Protein AF-A0A9C9N4F8-F1 (afdb_monomer_lite)

pLDDT: mean 84.57, std 15.17, range [40.72, 98.06]

Radius of gyration: 19.05 Å; chains: 1; bounding box: 44×44×54 Å

Structure (mmCIF, N/CA/C/O backbone):
data_AF-A0A9C9N4F8-F1
#
_entry.id   AF-A0A9C9N4F8-F1
#
loop_
_atom_site.group_PDB
_atom_site.id
_atom_site.type_symbol
_atom_site.label_atom_id
_atom_site.label_alt_id
_atom_site.label_comp_id
_atom_site.label_asym_id
_atom_site.label_entity_id
_atom_site.label_seq_id
_atom_site.pdbx_PDB_ins_code
_atom_site.Cartn_x
_atom_site.Cartn_y
_atom_site.Cartn_z
_atom_site.occupancy
_atom_site.B_iso_or_equiv
_atom_site.auth_seq_id
_atom_site.auth_comp_id
_atom_site.auth_asym_id
_atom_site.auth_atom_id
_atom_site.pdbx_PDB_model_num
ATOM 1 N N . MET A 1 1 ? 3.065 -25.611 -33.757 1.00 42.25 1 MET A N 1
ATOM 2 C CA . MET A 1 1 ? 3.129 -24.243 -33.201 1.00 42.25 1 MET A CA 1
ATOM 3 C C . MET A 1 1 ? 2.051 -24.105 -32.149 1.00 42.25 1 MET A C 1
ATOM 5 O O . MET A 1 1 ? 0.878 -24.186 -32.492 1.00 42.25 1 MET A O 1
ATOM 9 N N . THR A 1 2 ? 2.427 -23.953 -30.884 1.00 40.72 2 THR A N 1
ATOM 10 C CA . THR A 1 2 ? 1.461 -23.692 -29.812 1.00 40.72 2 THR A CA 1
ATOM 11 C C . THR A 1 2 ? 1.184 -22.194 -29.802 1.00 40.72 2 THR A C 1
ATOM 13 O O . THR A 1 2 ? 2.061 -21.404 -29.460 1.00 40.72 2 THR A O 1
ATOM 16 N N . VAL A 1 3 ? -0.002 -21.791 -30.257 1.00 48.94 3 VAL A N 1
ATOM 17 C CA . VAL A 1 3 ? -0.421 -20.385 -30.240 1.00 48.94 3 VAL A CA 1
ATOM 18 C C . VAL A 1 3 ? -0.733 -20.022 -28.797 1.00 48.94 3 VAL A C 1
ATOM 20 O O . VAL A 1 3 ? -1.633 -20.605 -28.195 1.00 48.94 3 VAL A O 1
ATOM 23 N N . TRP A 1 4 ? 0.035 -19.090 -28.235 1.00 48.34 4 TRP A N 1
ATOM 24 C CA . TRP A 1 4 ? -0.277 -18.540 -26.923 1.00 48.34 4 TRP A CA 1
ATOM 25 C C . TRP A 1 4 ? -1.593 -17.783 -27.012 1.00 48.34 4 TRP A C 1
ATOM 27 O O . TRP A 1 4 ? -1.785 -16.965 -27.917 1.00 48.34 4 TRP A O 1
ATOM 37 N N . SER A 1 5 ? -2.498 -18.047 -26.076 1.00 55.50 5 SER A N 1
ATOM 38 C CA . SER A 1 5 ? -3.718 -17.264 -25.989 1.00 55.50 5 SER A CA 1
ATOM 39 C C . SER A 1 5 ? -3.371 -15.815 -25.615 1.00 55.50 5 SER A C 1
ATOM 41 O O . SER A 1 5 ? -2.366 -15.560 -24.938 1.00 55.50 5 SER A O 1
ATOM 43 N N . PRO A 1 6 ? -4.203 -14.841 -26.016 1.00 51.28 6 PRO A N 1
ATOM 44 C CA . PRO A 1 6 ? -4.086 -13.466 -25.540 1.00 51.28 6 PRO A CA 1
ATOM 45 C C . PRO A 1 6 ? -3.948 -13.363 -24.010 1.00 51.28 6 PRO A C 1
ATOM 47 O O . PRO A 1 6 ? -3.177 -12.534 -23.529 1.00 51.28 6 PRO A O 1
ATOM 50 N N . ASP A 1 7 ? -4.592 -14.260 -23.256 1.00 44.78 7 ASP A N 1
ATOM 51 C CA . ASP A 1 7 ? -4.516 -14.318 -21.790 1.00 44.78 7 ASP A CA 1
ATOM 52 C C . ASP A 1 7 ? -3.142 -14.758 -21.278 1.00 44.78 7 ASP A C 1
ATOM 54 O O . ASP A 1 7 ? -2.662 -14.232 -20.279 1.00 44.78 7 ASP A O 1
ATOM 58 N N . GLN A 1 8 ? -2.465 -15.679 -21.968 1.00 48.25 8 GLN A N 1
ATOM 59 C CA . GLN A 1 8 ? -1.110 -16.107 -21.604 1.00 48.25 8 GLN A CA 1
ATOM 60 C C . GLN A 1 8 ? -0.086 -14.992 -21.852 1.00 48.25 8 GLN A C 1
ATOM 62 O O . GLN A 1 8 ? 0.824 -14.785 -21.051 1.00 48.25 8 GLN A O 1
ATOM 67 N N . ILE A 1 9 ? -0.265 -14.221 -22.927 1.00 51.56 9 ILE A N 1
ATOM 68 C CA . ILE A 1 9 ? 0.564 -13.045 -23.226 1.00 51.56 9 ILE A CA 1
ATOM 69 C C . ILE A 1 9 ? 0.287 -11.922 -22.219 1.00 51.56 9 ILE A C 1
ATOM 71 O O . ILE A 1 9 ? 1.221 -11.273 -21.746 1.00 51.56 9 ILE A O 1
ATOM 75 N N . ALA A 1 10 ? -0.979 -11.698 -21.861 1.00 48.44 10 ALA A N 1
ATOM 76 C CA . ALA A 1 10 ? -1.366 -10.730 -20.841 1.00 48.44 10 ALA A CA 1
ATOM 77 C C . ALA A 1 10 ? -0.844 -11.125 -19.451 1.00 48.44 10 ALA A C 1
ATOM 79 O O . ALA A 1 10 ? -0.296 -10.273 -18.760 1.00 48.44 10 ALA A O 1
ATOM 80 N N . ALA A 1 11 ? -0.922 -12.404 -19.075 1.00 49.19 11 ALA A N 1
ATOM 81 C CA . ALA A 1 11 ? -0.366 -12.932 -17.832 1.00 49.19 11 ALA A CA 1
ATOM 82 C C . ALA A 1 11 ? 1.163 -12.803 -17.782 1.00 49.19 11 ALA A C 1
ATOM 84 O O . ALA A 1 11 ? 1.705 -12.440 -16.746 1.00 49.19 11 ALA A O 1
ATOM 85 N N . PHE A 1 12 ? 1.864 -13.024 -18.898 1.00 56.50 12 PHE A N 1
ATOM 86 C CA . PHE A 1 12 ? 3.316 -12.838 -18.978 1.00 56.50 12 PHE A CA 1
ATOM 87 C C . PHE A 1 12 ? 3.729 -11.361 -18.889 1.00 56.50 12 PHE A C 1
ATOM 89 O O . PHE A 1 12 ? 4.664 -11.019 -18.168 1.00 56.50 12 PHE A O 1
ATOM 96 N N . ARG A 1 13 ? 2.993 -10.461 -19.556 1.00 52.53 13 ARG A N 1
ATOM 97 C CA . ARG A 1 13 ? 3.173 -9.005 -19.405 1.00 52.53 13 ARG A CA 1
ATOM 98 C C . ARG A 1 13 ? 2.897 -8.564 -17.975 1.00 52.53 13 ARG A C 1
ATOM 100 O O . ARG A 1 13 ? 3.705 -7.846 -17.407 1.00 52.53 13 ARG A O 1
ATOM 107 N N . TYR A 1 14 ? 1.817 -9.056 -17.380 1.00 52.09 14 TYR A N 1
ATOM 108 C CA . TYR A 1 14 ? 1.478 -8.817 -15.984 1.00 52.09 14 TYR A CA 1
ATOM 109 C C . TYR A 1 14 ? 2.512 -9.413 -15.021 1.00 52.09 14 TYR A C 1
ATOM 111 O O . TYR A 1 14 ? 2.739 -8.846 -13.971 1.00 52.09 14 TYR A O 1
ATOM 119 N N . TRP A 1 15 ? 3.182 -10.512 -15.361 1.00 54.50 15 TRP A N 1
ATOM 120 C CA . TRP A 1 15 ? 4.214 -11.127 -14.521 1.00 54.50 15 TRP A CA 1
ATOM 121 C C . TRP A 1 15 ? 5.550 -10.367 -14.561 1.00 54.50 15 TRP A C 1
ATOM 123 O O . TRP A 1 15 ? 6.198 -10.196 -13.534 1.00 54.50 15 TRP A O 1
ATOM 133 N N . ILE A 1 16 ? 5.939 -9.855 -15.730 1.00 53.00 16 ILE A N 1
ATOM 134 C CA . ILE A 1 16 ? 7.125 -8.998 -15.893 1.00 53.00 16 ILE A CA 1
ATOM 135 C C . ILE A 1 16 ? 6.893 -7.590 -15.334 1.00 53.00 16 ILE A C 1
ATOM 137 O O . ILE A 1 16 ? 7.785 -7.000 -14.730 1.00 53.00 16 ILE A O 1
ATOM 141 N N . GLN A 1 17 ? 5.704 -7.032 -15.564 1.00 49.28 17 GLN A N 1
ATOM 142 C CA . GLN A 1 17 ? 5.359 -5.655 -15.199 1.00 49.28 17 GLN A CA 1
ATOM 143 C C . GLN A 1 17 ? 4.687 -5.556 -13.825 1.00 49.28 17 GLN A C 1
ATOM 145 O O . GLN A 1 17 ? 4.579 -4.458 -13.286 1.00 49.28 17 GLN A O 1
ATOM 150 N N . GLY A 1 18 ? 4.218 -6.670 -13.267 1.00 55.25 18 GLY A N 1
ATOM 151 C CA . GLY A 1 18 ? 3.451 -6.734 -12.030 1.00 55.25 18 GLY A CA 1
ATOM 152 C C . GLY A 1 18 ? 4.206 -7.464 -10.927 1.00 55.25 18 GLY A C 1
ATOM 153 O O . GLY A 1 18 ? 4.330 -8.685 -10.910 1.00 55.25 18 GLY A O 1
ATOM 154 N N . TYR A 1 19 ? 4.595 -6.667 -9.945 1.00 62.34 19 TYR A N 1
ATOM 155 C CA . TYR A 1 19 ? 4.770 -7.022 -8.545 1.00 62.34 19 TYR A CA 1
ATOM 156 C C . TYR A 1 19 ? 6.102 -7.652 -8.105 1.00 62.34 19 TYR A C 1
ATOM 158 O O . TYR A 1 19 ? 7.034 -6.883 -7.853 1.00 62.34 19 TYR A O 1
ATOM 166 N N . PRO A 1 20 ? 6.299 -8.974 -8.000 1.00 61.38 20 PRO A N 1
ATOM 167 C CA . PRO A 1 20 ? 7.269 -9.480 -7.018 1.00 61.38 20 PRO A CA 1
ATOM 168 C C . PRO A 1 20 ? 8.738 -9.461 -7.420 1.00 61.38 20 PRO A C 1
ATOM 170 O O . PRO A 1 20 ? 9.619 -9.359 -6.562 1.00 61.38 20 PRO A O 1
ATOM 173 N N . ASN A 1 21 ? 9.005 -9.597 -8.717 1.00 67.94 21 ASN A N 1
ATOM 174 C CA . ASN A 1 21 ? 10.335 -9.982 -9.182 1.00 67.94 21 ASN A CA 1
ATOM 175 C C . ASN A 1 21 ? 11.102 -8.848 -9.853 1.00 67.94 21 ASN A C 1
ATOM 177 O O . ASN A 1 21 ? 12.318 -8.933 -9.907 1.00 67.94 21 ASN A O 1
ATOM 181 N N . PHE A 1 22 ? 10.425 -7.801 -10.338 1.00 76.56 22 PHE A N 1
ATOM 182 C CA . PHE A 1 22 ? 11.093 -6.714 -11.056 1.00 76.56 22 PHE A CA 1
ATOM 183 C C . PHE A 1 22 ? 11.299 -5.475 -10.183 1.00 76.56 22 PHE A C 1
ATOM 185 O O . PHE A 1 22 ? 12.427 -5.163 -9.809 1.00 76.56 22 PHE A O 1
ATOM 192 N N . TYR A 1 23 ? 10.229 -4.767 -9.810 1.00 79.62 23 TYR A N 1
ATOM 193 C CA . TYR A 1 23 ? 10.384 -3.541 -9.022 1.00 79.62 23 TYR A CA 1
ATOM 194 C C . TYR A 1 23 ? 10.381 -3.770 -7.519 1.00 79.62 23 TYR A C 1
ATOM 196 O O . TYR A 1 23 ? 10.967 -2.957 -6.822 1.00 79.62 23 TYR A O 1
ATOM 204 N N . GLU A 1 24 ? 9.784 -4.839 -6.987 1.00 85.62 24 GLU A N 1
ATOM 205 C CA . GLU A 1 24 ? 9.847 -5.115 -5.547 1.00 85.62 24 GLU A CA 1
ATOM 206 C C . GLU A 1 24 ? 11.299 -5.188 -5.024 1.00 85.62 24 GLU A C 1
ATOM 208 O O . GLU A 1 24 ? 11.578 -4.532 -4.021 1.00 85.62 24 GLU A O 1
ATOM 213 N N . PRO A 1 25 ? 12.262 -5.849 -5.707 1.00 88.50 25 PRO A N 1
ATOM 214 C CA . PRO A 1 25 ? 13.680 -5.775 -5.339 1.00 88.50 25 PRO A CA 1
ATOM 215 C C . PRO A 1 25 ? 14.272 -4.361 -5.408 1.00 88.50 25 PRO A C 1
ATOM 217 O O . PRO A 1 25 ? 15.128 -4.009 -4.599 1.00 88.50 25 PRO A O 1
ATOM 220 N N . ILE A 1 26 ? 13.825 -3.539 -6.363 1.00 89.25 26 ILE A N 1
ATOM 221 C CA . ILE A 1 26 ? 14.289 -2.153 -6.515 1.00 89.25 26 ILE A CA 1
ATOM 222 C C . ILE A 1 26 ? 13.732 -1.278 -5.383 1.00 89.25 26 ILE A C 1
ATOM 224 O O . ILE A 1 26 ? 14.468 -0.491 -4.795 1.00 89.25 26 ILE A O 1
ATOM 228 N N . VAL A 1 27 ? 12.453 -1.441 -5.039 1.00 91.38 27 VAL A N 1
ATOM 229 C CA . VAL A 1 27 ? 11.777 -0.735 -3.942 1.00 91.38 27 VAL A CA 1
ATOM 230 C C . VAL A 1 27 ? 12.333 -1.170 -2.586 1.00 91.38 27 VAL A C 1
ATOM 232 O O . VAL A 1 27 ? 12.531 -0.336 -1.706 1.00 91.38 27 VAL A O 1
ATOM 235 N N . GLU A 1 28 ? 12.634 -2.454 -2.408 1.00 92.94 28 GLU A N 1
ATOM 236 C CA . GLU A 1 28 ? 13.290 -2.951 -1.199 1.00 92.94 28 GLU A CA 1
ATOM 237 C C . GLU A 1 28 ? 14.679 -2.324 -1.015 1.00 92.94 28 GLU A C 1
ATOM 239 O O . GLU A 1 28 ? 15.008 -1.835 0.070 1.00 92.94 28 GLU A O 1
ATOM 244 N N . GLU A 1 29 ? 15.472 -2.254 -2.086 1.00 94.94 29 GLU A N 1
ATOM 245 C CA . GLU A 1 29 ? 16.768 -1.578 -2.052 1.00 94.94 29 GLU A CA 1
ATOM 246 C C . GLU A 1 29 ? 16.617 -0.062 -1.839 1.00 94.94 29 GLU A C 1
ATOM 248 O O . GLU A 1 29 ? 17.389 0.541 -1.089 1.00 94.94 29 GLU A O 1
ATOM 253 N N . TYR A 1 30 ? 15.584 0.560 -2.413 1.00 95.44 30 TYR A N 1
ATOM 254 C CA . TYR A 1 30 ? 15.242 1.954 -2.135 1.00 95.44 30 TYR A CA 1
ATOM 255 C C . TYR A 1 30 ? 14.959 2.187 -0.655 1.00 95.44 30 TYR A C 1
ATOM 257 O O . TYR A 1 30 ? 15.495 3.132 -0.082 1.00 95.44 30 TYR A O 1
ATOM 265 N N . PHE A 1 31 ? 14.173 1.322 -0.007 1.00 96.38 31 PHE A N 1
ATOM 266 C CA . PHE A 1 31 ? 13.925 1.423 1.429 1.00 96.38 31 PHE A CA 1
ATOM 267 C C . PHE A 1 31 ? 15.239 1.431 2.210 1.00 96.38 31 PHE A C 1
ATOM 269 O O . PHE A 1 31 ? 15.436 2.319 3.043 1.00 96.38 31 PHE A O 1
ATOM 276 N N . ARG A 1 32 ? 16.175 0.534 1.881 1.00 95.75 32 ARG A N 1
ATOM 277 C CA . ARG A 1 32 ? 17.510 0.509 2.492 1.00 95.75 32 ARG A CA 1
ATOM 278 C C . ARG A 1 32 ? 18.259 1.830 2.290 1.00 95.75 32 ARG A C 1
ATOM 280 O O . ARG A 1 32 ? 18.773 2.394 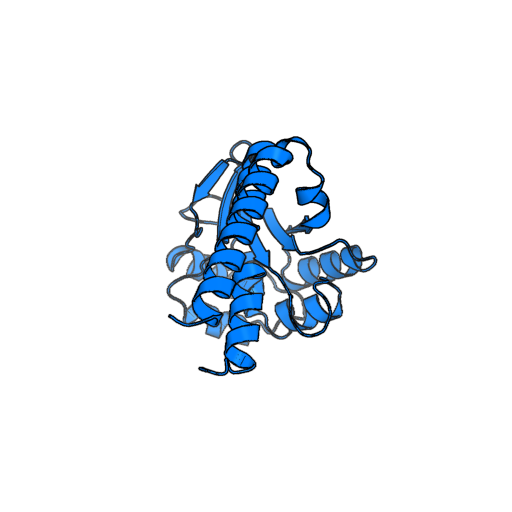3.256 1.00 95.75 32 ARG A O 1
ATOM 287 N N . VAL A 1 33 ? 18.304 2.342 1.058 1.00 96.19 33 VAL A N 1
ATOM 288 C CA . VAL A 1 33 ? 18.978 3.608 0.709 1.00 96.19 33 VAL A CA 1
ATOM 289 C C . VAL A 1 33 ? 18.334 4.811 1.408 1.00 96.19 33 VAL A C 1
ATOM 291 O O . VAL A 1 33 ? 19.039 5.697 1.886 1.00 96.19 33 VAL A O 1
ATOM 294 N N . ALA A 1 34 ? 17.008 4.825 1.541 1.00 95.81 34 ALA A N 1
ATOM 295 C CA . ALA A 1 34 ? 16.242 5.873 2.215 1.00 95.81 34 ALA A CA 1
ATOM 296 C C . ALA A 1 34 ? 16.290 5.780 3.759 1.00 95.81 34 ALA A C 1
ATOM 298 O O . ALA A 1 34 ? 15.680 6.598 4.460 1.00 95.81 34 ALA A O 1
ATOM 299 N N . GLY A 1 35 ? 17.031 4.810 4.308 1.00 96.75 35 GLY A N 1
ATOM 300 C CA . GLY A 1 35 ? 17.250 4.638 5.745 1.00 96.75 35 GLY A CA 1
ATOM 301 C C . GLY A 1 35 ? 16.166 3.834 6.464 1.00 96.75 35 GLY A C 1
ATOM 302 O O . GLY A 1 35 ? 16.092 3.881 7.694 1.00 96.75 35 GLY A O 1
ATOM 303 N N . TYR A 1 36 ? 15.321 3.115 5.727 1.00 97.62 36 TYR A N 1
ATOM 304 C CA . TYR A 1 36 ? 14.433 2.105 6.288 1.00 97.62 36 TYR A CA 1
ATOM 305 C C . TYR A 1 36 ? 15.167 0.768 6.418 1.00 97.62 36 TYR A C 1
ATOM 307 O O . TYR A 1 36 ? 15.966 0.368 5.574 1.00 97.62 36 TYR A O 1
ATOM 315 N N . ARG A 1 37 ? 14.827 0.028 7.466 1.00 97.19 37 ARG A N 1
ATOM 316 C CA . ARG A 1 37 ? 15.139 -1.385 7.637 1.00 97.19 37 ARG A CA 1
ATOM 317 C C . ARG A 1 37 ? 13.867 -2.189 7.412 1.00 97.19 37 ARG A C 1
ATOM 319 O O . ARG A 1 37 ? 12.852 -1.921 8.054 1.00 97.19 37 ARG A O 1
ATOM 326 N N . VAL A 1 38 ? 13.922 -3.197 6.547 1.00 96.19 38 VAL A N 1
ATOM 327 C CA . VAL A 1 38 ? 12.822 -4.155 6.395 1.00 96.19 38 VAL A CA 1
ATOM 328 C C . VAL A 1 38 ? 12.800 -5.066 7.618 1.00 96.19 38 VAL A C 1
ATOM 330 O O . VAL A 1 38 ? 13.754 -5.796 7.874 1.00 96.19 38 VAL A O 1
ATOM 333 N N . LEU A 1 39 ? 11.726 -5.000 8.402 1.00 95.94 39 LEU A N 1
ATOM 334 C CA . LEU A 1 39 ? 11.512 -5.896 9.539 1.00 95.94 39 LEU A CA 1
ATOM 335 C C . LEU A 1 39 ? 10.877 -7.211 9.092 1.00 95.94 39 LEU A C 1
ATOM 337 O O . LEU A 1 39 ? 11.208 -8.271 9.620 1.00 95.94 39 LEU A O 1
ATOM 341 N N . ARG A 1 40 ? 9.926 -7.135 8.153 1.00 95.31 40 ARG A N 1
ATOM 342 C CA . ARG A 1 40 ? 9.222 -8.305 7.625 1.00 95.31 40 ARG A CA 1
ATOM 343 C C . ARG A 1 40 ? 8.620 -8.031 6.248 1.00 95.31 40 ARG A C 1
ATOM 345 O O . ARG A 1 40 ? 8.102 -6.941 6.012 1.00 95.31 40 ARG A O 1
ATOM 352 N N . ARG A 1 41 ? 8.626 -9.055 5.393 1.00 91.88 41 ARG A N 1
ATOM 353 C CA . ARG A 1 41 ? 7.948 -9.116 4.091 1.00 91.88 41 ARG A CA 1
ATOM 354 C C . ARG A 1 41 ? 7.356 -10.529 3.912 1.00 91.88 41 ARG A C 1
ATOM 356 O O . ARG A 1 41 ? 8.131 -11.484 3.908 1.00 91.88 41 ARG A O 1
ATOM 363 N N . PRO A 1 42 ? 6.023 -10.704 3.818 1.00 91.50 42 PRO A N 1
ATOM 364 C CA . PRO A 1 42 ? 4.989 -9.692 4.052 1.00 91.50 42 PRO A CA 1
ATOM 365 C C . PRO A 1 42 ? 4.891 -9.281 5.533 1.00 91.50 42 PRO A C 1
ATOM 367 O O . PRO A 1 42 ? 5.249 -10.053 6.420 1.00 91.50 42 PRO A O 1
ATOM 370 N N . ALA A 1 43 ? 4.351 -8.094 5.826 1.00 91.56 43 ALA A N 1
ATOM 371 C CA . ALA A 1 43 ? 4.240 -7.535 7.183 1.00 91.56 43 ALA A CA 1
ATOM 372 C C . ALA A 1 43 ? 3.468 -8.422 8.183 1.00 91.56 43 ALA A C 1
ATOM 374 O O . ALA A 1 43 ? 3.798 -8.442 9.365 1.00 91.56 43 ALA A O 1
ATOM 375 N N . LEU A 1 44 ? 2.462 -9.162 7.697 1.00 94.31 44 LEU A N 1
ATOM 376 C CA . LEU A 1 44 ? 1.521 -9.992 8.468 1.00 94.31 44 LEU A CA 1
ATOM 377 C C . LEU A 1 44 ? 0.886 -9.266 9.671 1.00 94.31 44 LEU A C 1
ATOM 379 O O . LEU A 1 44 ? 1.419 -9.255 10.774 1.00 94.31 44 LEU A O 1
ATOM 383 N N . VAL A 1 45 ? -0.323 -8.742 9.481 1.00 96.25 45 VAL A N 1
ATOM 384 C CA . VAL A 1 45 ? -1.154 -8.184 10.558 1.00 96.25 45 VAL A CA 1
ATOM 385 C C . VAL A 1 45 ? -2.122 -9.264 11.026 1.00 96.25 45 VAL A C 1
ATOM 387 O O . VAL A 1 45 ? -3.011 -9.680 10.277 1.00 96.25 45 VAL A O 1
ATOM 390 N N . GLY A 1 46 ? -1.916 -9.755 12.247 1.00 96.06 46 GLY A N 1
ATOM 391 C CA . GLY A 1 46 ? -2.665 -10.880 12.803 1.00 96.06 46 GLY A CA 1
ATOM 392 C C . GLY A 1 46 ? -4.042 -10.505 13.351 1.00 96.06 46 GLY A C 1
ATOM 393 O O . GLY A 1 46 ? -4.412 -9.334 13.453 1.00 96.06 46 GLY A O 1
ATOM 394 N N . ARG A 1 47 ? -4.803 -11.525 13.767 1.00 95.88 47 ARG A N 1
ATOM 395 C CA . ARG A 1 47 ? -6.171 -11.362 14.284 1.00 95.88 47 ARG A CA 1
ATOM 396 C C . ARG A 1 47 ? -6.271 -10.395 15.466 1.00 95.88 47 ARG A C 1
ATOM 398 O O . ARG A 1 47 ? -7.228 -9.631 15.525 1.00 95.88 47 ARG A O 1
ATOM 405 N N . ALA A 1 48 ? -5.307 -10.415 16.385 1.00 95.25 48 ALA A N 1
ATOM 406 C CA . ALA A 1 48 ? -5.312 -9.531 17.551 1.00 95.25 48 ALA A CA 1
ATOM 407 C C . ALA A 1 48 ? -5.211 -8.047 17.153 1.00 95.25 48 ALA A C 1
ATOM 409 O O . ALA A 1 48 ? -5.957 -7.215 17.670 1.00 95.25 48 ALA A O 1
ATOM 410 N N . ASP A 1 49 ? -4.343 -7.724 16.192 1.00 96.25 49 ASP A N 1
ATOM 411 C CA . ASP A 1 49 ? -4.193 -6.363 15.673 1.00 96.25 49 ASP A CA 1
ATOM 412 C C . ASP A 1 49 ? -5.430 -5.938 14.863 1.00 96.25 49 ASP A C 1
ATOM 414 O O . ASP A 1 49 ? -5.912 -4.818 15.010 1.00 96.25 49 ASP A O 1
ATOM 418 N N . ILE A 1 50 ? -6.023 -6.850 14.082 1.00 96.19 50 ILE A N 1
ATOM 419 C CA . ILE A 1 50 ? -7.291 -6.596 13.374 1.00 96.19 50 ILE A CA 1
ATOM 420 C C . ILE A 1 50 ? -8.420 -6.288 14.358 1.00 96.19 50 ILE A C 1
ATOM 422 O O . ILE A 1 50 ? -9.149 -5.316 14.171 1.00 96.19 50 ILE A O 1
ATOM 426 N N . GLN A 1 51 ? -8.567 -7.089 15.415 1.00 94.94 51 GLN A N 1
ATOM 427 C CA . GLN A 1 51 ? -9.619 -6.872 16.405 1.00 94.94 51 GLN A CA 1
ATOM 428 C C . GLN A 1 51 ? -9.433 -5.535 17.127 1.00 94.94 51 GLN A C 1
ATOM 430 O O . GLN A 1 51 ? -10.412 -4.852 17.400 1.00 94.94 51 GLN A O 1
ATOM 435 N N . ARG A 1 52 ? -8.189 -5.108 17.373 1.00 93.75 52 ARG A N 1
ATOM 436 C CA . ARG A 1 52 ? -7.904 -3.768 17.902 1.00 93.75 52 ARG A CA 1
ATOM 437 C C . ARG A 1 52 ? -8.415 -2.672 16.969 1.00 93.75 52 ARG A C 1
ATOM 439 O O . ARG A 1 52 ? -9.039 -1.736 17.453 1.00 93.75 52 ARG A O 1
ATOM 446 N N . VAL A 1 53 ? -8.184 -2.794 15.660 1.00 93.88 53 VAL A N 1
ATOM 447 C CA . VAL A 1 53 ? -8.706 -1.840 14.665 1.00 93.88 53 VAL A CA 1
ATOM 448 C C . VAL A 1 53 ? -10.233 -1.802 14.696 1.00 93.88 53 VAL A C 1
ATOM 450 O O . VAL A 1 53 ? -10.806 -0.716 14.723 1.00 93.88 53 VAL A O 1
ATOM 453 N N . VAL A 1 54 ? -10.889 -2.967 14.734 1.00 94.06 54 VAL A N 1
ATOM 454 C CA . VAL A 1 54 ? -12.355 -3.069 14.841 1.00 94.06 54 VAL A CA 1
ATOM 455 C C . VAL A 1 54 ? -12.844 -2.367 16.109 1.00 94.06 54 VAL A C 1
ATOM 457 O O . VAL A 1 54 ? -13.648 -1.444 16.018 1.00 94.06 54 VAL A O 1
ATOM 460 N N . ASN A 1 55 ? -12.301 -2.719 17.273 1.00 92.94 55 ASN A N 1
ATOM 461 C CA . ASN A 1 55 ? -12.697 -2.108 18.542 1.00 92.94 55 ASN A CA 1
ATOM 462 C C . ASN A 1 55 ? -12.449 -0.590 18.535 1.00 92.94 55 ASN A C 1
ATOM 464 O O . ASN A 1 55 ? -13.270 0.172 19.026 1.00 92.94 55 ASN A O 1
ATOM 468 N N . ALA A 1 56 ? -11.339 -0.123 17.953 1.00 89.50 56 ALA A N 1
ATOM 469 C CA . ALA A 1 56 ? -11.032 1.303 17.876 1.00 89.50 56 ALA A CA 1
ATOM 470 C C . ALA A 1 56 ? -12.020 2.086 16.996 1.00 89.50 56 ALA A C 1
ATOM 472 O O . ALA A 1 56 ? -12.283 3.249 17.302 1.00 89.50 56 ALA A O 1
ATOM 473 N N . LEU A 1 57 ? -12.533 1.471 15.924 1.00 88.62 57 LEU A N 1
ATOM 474 C CA . LEU A 1 57 ? -13.490 2.075 14.992 1.00 88.62 57 LEU A CA 1
ATOM 475 C C . LEU A 1 57 ? -14.929 2.064 15.520 1.00 88.62 57 LEU A C 1
ATOM 477 O O . LEU A 1 57 ? -15.631 3.055 15.368 1.00 88.62 57 LEU A O 1
ATOM 481 N N . PHE A 1 58 ? -15.370 0.956 16.120 1.00 84.19 58 PHE A N 1
ATOM 482 C CA . PHE A 1 58 ? -16.789 0.757 16.455 1.00 84.19 58 PHE A CA 1
ATOM 483 C C . PHE A 1 58 ? -17.113 0.948 17.932 1.00 84.19 58 PHE A C 1
ATOM 485 O O . PHE A 1 58 ? -18.226 1.350 18.258 1.00 84.19 58 PHE A O 1
ATOM 492 N N . ASP A 1 59 ? -16.138 0.719 18.808 1.00 81.12 59 ASP A N 1
ATOM 493 C CA . ASP A 1 59 ? -16.299 0.824 20.262 1.00 81.12 59 ASP A CA 1
ATOM 494 C C . ASP A 1 59 ? -15.387 1.918 20.851 1.00 81.12 59 ASP A C 1
ATOM 496 O O . ASP A 1 59 ? -15.283 2.081 22.068 1.00 81.12 59 ASP A O 1
ATOM 500 N N . GLY A 1 60 ? -14.671 2.644 19.987 1.00 76.62 60 GLY A N 1
ATOM 501 C CA . GLY A 1 60 ? -13.532 3.471 20.356 1.00 76.62 60 GLY A CA 1
ATOM 502 C C . GLY A 1 60 ? -13.580 4.892 19.804 1.00 76.62 60 GLY A C 1
ATOM 503 O O . GLY A 1 60 ? -14.630 5.490 19.590 1.00 76.62 60 GLY A O 1
ATOM 504 N N . HIS A 1 61 ? -12.392 5.472 19.640 1.00 78.38 61 HIS A N 1
ATOM 505 C CA . HIS A 1 61 ? -12.194 6.888 19.322 1.00 78.38 61 HIS A CA 1
ATOM 506 C C . HIS A 1 61 ? -11.850 7.146 17.847 1.00 78.38 61 HIS A C 1
ATOM 508 O O . HIS A 1 61 ? -11.755 8.306 17.438 1.00 78.38 61 HIS A O 1
ATOM 514 N N . LYS A 1 62 ? -11.617 6.099 17.047 1.00 83.75 62 LYS A N 1
ATOM 515 C CA . LYS A 1 62 ? -11.273 6.234 15.630 1.00 83.75 62 LYS A CA 1
ATOM 516 C C . LYS A 1 62 ? -12.555 6.366 14.815 1.00 83.75 62 LYS A C 1
ATOM 518 O O . LYS A 1 62 ? -13.538 5.698 15.095 1.00 83.75 62 LYS A O 1
ATOM 523 N N . ARG A 1 63 ? -12.539 7.226 13.799 1.00 87.38 63 ARG A N 1
ATOM 524 C CA . ARG A 1 63 ? -13.668 7.436 12.882 1.00 87.38 63 ARG A CA 1
ATOM 525 C C . ARG A 1 63 ? -13.192 7.307 11.449 1.00 87.38 63 ARG A C 1
ATOM 527 O O . ARG A 1 63 ? -12.051 7.678 11.165 1.00 87.38 63 ARG A O 1
ATOM 534 N N . LEU A 1 64 ? -14.046 6.814 10.561 1.00 93.56 64 LEU A N 1
ATOM 535 C CA . LEU A 1 64 ? -13.789 6.880 9.128 1.00 93.56 64 LEU A CA 1
ATOM 536 C C . LEU A 1 64 ? -14.307 8.206 8.563 1.00 93.56 64 LEU A C 1
ATOM 538 O O . LEU A 1 64 ? -15.062 8.947 9.198 1.00 93.56 64 LEU A O 1
ATOM 542 N N . GLY A 1 65 ? -13.829 8.561 7.378 1.00 93.94 65 GLY A N 1
ATOM 543 C CA . GLY A 1 65 ? -14.430 9.619 6.583 1.00 93.94 65 GLY A CA 1
ATOM 544 C C . GLY A 1 65 ? -15.781 9.172 6.016 1.00 93.94 65 GLY A C 1
ATOM 545 O O . GLY A 1 65 ? -16.006 7.975 5.830 1.00 93.94 65 GLY A O 1
ATOM 546 N N . PRO A 1 66 ? -16.663 10.122 5.664 1.00 92.44 66 PRO A N 1
ATOM 547 C CA . PRO A 1 66 ? -18.024 9.828 5.199 1.00 92.44 66 PRO A CA 1
ATOM 548 C C . PRO A 1 66 ? -18.074 9.055 3.871 1.00 92.44 66 PRO A C 1
ATOM 550 O O . PRO A 1 66 ? -19.130 8.580 3.472 1.00 92.44 66 PRO A O 1
ATOM 553 N N . ALA A 1 67 ? -16.944 8.949 3.169 1.00 92.31 67 ALA A N 1
ATOM 554 C CA . ALA A 1 67 ? -16.831 8.215 1.917 1.00 92.31 67 ALA A CA 1
ATOM 555 C C . ALA A 1 67 ? -16.744 6.687 2.099 1.00 92.31 67 ALA A C 1
ATOM 557 O O . ALA A 1 67 ? -16.866 5.962 1.115 1.00 92.31 67 ALA A O 1
ATOM 558 N N . LEU A 1 68 ? -16.500 6.193 3.319 1.00 95.88 68 LEU A N 1
ATOM 559 C CA . LEU A 1 68 ? -16.363 4.765 3.598 1.00 95.88 68 LEU A CA 1
ATOM 560 C C . LEU A 1 68 ? -17.616 4.198 4.270 1.00 95.88 68 LEU A C 1
ATOM 562 O O . LEU A 1 68 ? -18.161 4.783 5.201 1.00 95.88 68 LEU A O 1
ATOM 566 N N . ASP A 1 69 ? -18.022 3.006 3.834 1.00 92.56 69 ASP A N 1
ATOM 567 C CA . ASP A 1 69 ? -19.065 2.227 4.498 1.00 92.56 69 ASP A CA 1
ATOM 568 C C . ASP A 1 69 ? -18.471 1.500 5.712 1.00 92.56 69 ASP A C 1
ATOM 570 O O . ASP A 1 69 ? -17.845 0.438 5.598 1.00 92.56 69 ASP A O 1
ATOM 574 N N . GLU A 1 70 ? -18.667 2.085 6.895 1.00 91.25 70 GLU A N 1
ATOM 575 C CA . GLU A 1 70 ? -18.161 1.522 8.145 1.00 91.25 70 GLU A CA 1
ATOM 576 C C . GLU A 1 70 ? -18.752 0.128 8.427 1.00 91.25 70 GLU A C 1
ATOM 578 O O . GLU A 1 70 ? -18.043 -0.758 8.905 1.00 91.25 70 GLU A O 1
ATOM 583 N N . THR A 1 71 ? -20.016 -0.123 8.070 1.00 90.88 71 THR A N 1
ATOM 584 C CA . THR A 1 71 ? -20.668 -1.422 8.310 1.00 90.88 71 THR A CA 1
ATOM 585 C C . THR A 1 71 ? -20.053 -2.514 7.436 1.00 90.88 71 THR A C 1
ATOM 587 O O . THR A 1 71 ? -19.781 -3.622 7.915 1.00 90.88 71 THR A O 1
ATOM 590 N N . ALA A 1 72 ? -19.790 -2.214 6.162 1.00 94.19 72 ALA A N 1
ATOM 591 C CA . ALA A 1 72 ? -19.116 -3.138 5.256 1.00 94.19 72 ALA A CA 1
ATOM 592 C C . ALA A 1 72 ? -17.677 -3.429 5.707 1.00 94.19 72 ALA A C 1
ATOM 594 O O . ALA A 1 72 ? -17.249 -4.590 5.699 1.00 94.19 72 ALA A O 1
ATOM 595 N N . ILE A 1 73 ? -16.949 -2.402 6.157 1.00 94.88 73 ILE A N 1
ATOM 596 C CA . ILE A 1 73 ? -15.589 -2.548 6.691 1.00 94.88 73 ILE A CA 1
ATOM 597 C C . ILE A 1 73 ? -15.588 -3.406 7.955 1.00 94.88 73 ILE A C 1
ATOM 599 O O . ILE A 1 73 ? -14.777 -4.332 8.042 1.00 94.88 73 ILE A O 1
ATOM 603 N N . ARG A 1 74 ? -16.513 -3.164 8.897 1.00 93.69 74 ARG A N 1
ATOM 604 C CA . ARG A 1 74 ? -16.666 -3.968 10.119 1.00 93.69 74 ARG A CA 1
ATOM 605 C C . ARG A 1 74 ? -16.797 -5.441 9.785 1.00 93.69 74 ARG A C 1
ATOM 607 O O . ARG A 1 74 ? -15.963 -6.248 10.188 1.00 93.69 74 ARG A O 1
ATOM 614 N N . ARG A 1 75 ? -17.818 -5.764 8.986 1.00 94.25 75 ARG A N 1
ATOM 615 C CA . ARG A 1 75 ? -18.143 -7.135 8.590 1.00 94.25 75 ARG A CA 1
ATOM 616 C C . ARG A 1 75 ? -16.955 -7.802 7.910 1.00 94.25 75 ARG A C 1
ATOM 618 O O . ARG A 1 75 ? -16.680 -8.974 8.154 1.00 94.25 75 ARG A O 1
ATOM 625 N N . HIS A 1 76 ? -16.245 -7.059 7.061 1.00 95.56 76 HIS A N 1
ATOM 626 C CA . HIS A 1 76 ? -15.065 -7.581 6.395 1.00 95.56 76 HIS A CA 1
ATOM 627 C C . HIS A 1 76 ? -13.940 -7.881 7.391 1.00 95.56 76 HIS A C 1
ATOM 629 O O . HIS A 1 76 ? -13.442 -9.001 7.400 1.00 95.56 76 HIS A O 1
ATOM 635 N N . LEU A 1 77 ? -13.550 -6.929 8.244 1.00 95.38 77 LEU A N 1
ATOM 636 C CA . LEU A 1 77 ? -12.458 -7.109 9.207 1.00 95.38 77 LEU A CA 1
ATOM 637 C C . LEU A 1 77 ? -12.767 -8.194 10.248 1.00 95.38 77 LEU A C 1
ATOM 639 O O . LEU A 1 77 ? -11.912 -9.037 10.526 1.00 95.38 77 LEU A O 1
ATOM 643 N N . GLU A 1 78 ? -13.993 -8.240 10.771 1.00 94.25 78 GLU A N 1
ATOM 644 C CA . GLU A 1 78 ? -14.426 -9.256 11.735 1.00 94.25 78 GLU A CA 1
ATOM 645 C C . GLU A 1 78 ? -14.362 -10.679 11.161 1.00 94.25 78 GLU A C 1
ATOM 647 O O . GLU A 1 78 ? -14.112 -11.615 11.919 1.00 94.25 78 GLU A O 1
ATOM 652 N N . GLY A 1 79 ? -14.472 -10.853 9.841 1.00 93.69 79 GLY A N 1
ATOM 653 C CA . GLY A 1 79 ? -14.313 -12.144 9.163 1.00 93.69 79 GLY A CA 1
ATOM 654 C C . GLY A 1 79 ? -12.868 -12.538 8.818 1.00 93.69 79 GLY A C 1
ATOM 655 O O . GLY A 1 79 ? -12.645 -13.616 8.270 1.00 93.69 79 GLY A O 1
ATOM 656 N N . ARG A 1 80 ? -11.865 -11.690 9.087 1.00 94.44 80 ARG A N 1
ATOM 657 C CA . ARG A 1 80 ? -10.476 -11.912 8.639 1.00 94.44 80 ARG A CA 1
ATOM 658 C C . ARG A 1 80 ? -9.581 -12.469 9.741 1.00 94.44 80 ARG A C 1
ATOM 660 O O . ARG A 1 80 ? -9.533 -11.949 10.852 1.00 94.44 80 ARG A O 1
ATOM 667 N N . SER A 1 81 ? -8.782 -13.478 9.398 1.00 94.12 81 SER A N 1
ATOM 668 C CA . SER A 1 81 ? -7.705 -13.983 10.262 1.00 94.12 81 SER A CA 1
ATOM 669 C C . SER A 1 81 ? -6.420 -13.157 10.156 1.00 94.12 81 SER A C 1
ATOM 671 O O . SER A 1 81 ? -5.658 -13.090 11.119 1.00 94.12 81 SER A O 1
ATOM 673 N N . ARG A 1 82 ? -6.180 -12.525 8.996 1.00 94.69 82 ARG A N 1
ATOM 674 C CA . ARG A 1 82 ? -5.005 -11.681 8.740 1.00 94.69 82 ARG A CA 1
ATOM 675 C C . ARG A 1 82 ? -5.222 -10.619 7.654 1.00 94.69 82 ARG A C 1
ATOM 677 O O . ARG A 1 82 ? -6.017 -10.813 6.724 1.00 94.69 82 ARG A O 1
ATOM 684 N N . LEU A 1 83 ? -4.440 -9.544 7.729 1.00 95.19 83 LEU A N 1
ATOM 685 C CA . LEU A 1 83 ? -4.102 -8.663 6.605 1.00 95.19 83 LEU A CA 1
ATOM 686 C C . LEU A 1 83 ? -2.621 -8.873 6.270 1.00 95.19 83 LEU A C 1
ATOM 688 O O . LEU A 1 83 ? -1.831 -9.232 7.143 1.00 95.19 83 LEU A O 1
ATOM 692 N N . GLN A 1 84 ? -2.236 -8.695 5.010 1.00 93.88 84 GLN A N 1
ATOM 693 C CA . GLN A 1 84 ? -0.860 -8.936 4.569 1.00 93.88 84 GLN A CA 1
ATOM 694 C C . GLN A 1 84 ? -0.348 -7.754 3.752 1.00 93.88 84 GLN A C 1
ATOM 696 O O . GLN A 1 84 ? -0.255 -7.890 2.538 1.00 93.88 84 GLN A O 1
ATOM 701 N N . PRO A 1 85 ? -0.044 -6.613 4.398 1.00 93.94 85 PRO A N 1
ATOM 702 C CA . PRO A 1 85 ? 0.674 -5.557 3.711 1.00 93.94 85 PRO A CA 1
ATOM 703 C C . PRO A 1 85 ? 2.036 -6.048 3.219 1.00 93.94 85 PRO A C 1
ATOM 705 O O . PRO A 1 85 ? 2.622 -6.941 3.850 1.00 93.94 85 PRO A O 1
ATOM 708 N N . ASP A 1 86 ? 2.549 -5.449 2.151 1.00 92.94 86 ASP A N 1
ATOM 709 C CA . ASP A 1 86 ? 3.780 -5.920 1.505 1.00 92.94 86 ASP A CA 1
ATOM 710 C C . ASP A 1 86 ? 4.997 -5.830 2.432 1.00 92.94 86 ASP A C 1
ATOM 712 O O . ASP A 1 86 ? 5.758 -6.790 2.549 1.00 92.94 86 ASP A O 1
ATOM 716 N N . PHE A 1 87 ? 5.160 -4.727 3.169 1.00 95.88 87 PHE A N 1
ATOM 717 C CA . PHE A 1 87 ? 6.315 -4.544 4.051 1.00 95.88 87 PHE A CA 1
ATOM 718 C C . PHE A 1 87 ? 5.945 -3.984 5.421 1.00 95.88 87 PHE A C 1
ATOM 720 O O . PHE A 1 87 ? 5.146 -3.053 5.563 1.00 95.88 87 PHE A O 1
ATOM 727 N N . LEU A 1 88 ? 6.610 -4.522 6.442 1.00 97.56 88 LEU A N 1
ATOM 728 C CA . LEU A 1 88 ? 6.780 -3.875 7.734 1.00 97.56 88 LEU A CA 1
ATOM 729 C C . LEU A 1 88 ? 8.195 -3.305 7.783 1.00 97.56 88 LEU A C 1
ATOM 731 O O . LEU A 1 88 ? 9.174 -4.047 7.685 1.00 97.56 88 LEU A O 1
ATOM 735 N N . LEU A 1 89 ? 8.293 -1.993 7.950 1.00 98.06 89 LEU A N 1
ATOM 736 C CA . LEU A 1 89 ? 9.550 -1.255 7.932 1.00 98.06 89 LEU A CA 1
ATOM 737 C C . LEU A 1 89 ? 9.814 -0.602 9.286 1.00 98.06 89 LEU A C 1
ATOM 739 O O . LEU A 1 89 ? 8.888 -0.311 10.042 1.00 98.06 89 LEU A O 1
ATOM 743 N N . ASP A 1 90 ? 11.080 -0.311 9.547 1.00 97.62 90 ASP A N 1
ATOM 744 C CA . ASP A 1 90 ? 11.557 0.492 10.667 1.00 97.62 90 ASP A CA 1
ATOM 745 C C . ASP A 1 90 ? 12.450 1.618 10.152 1.00 97.62 90 ASP A C 1
ATOM 747 O O . ASP A 1 90 ? 13.368 1.372 9.375 1.00 97.62 90 ASP A O 1
ATOM 751 N N . ARG A 1 91 ? 12.209 2.850 10.592 1.00 97.12 91 ARG A N 1
ATOM 752 C CA . ARG A 1 91 ? 13.094 3.988 10.325 1.00 97.12 91 ARG A CA 1
ATOM 753 C C . ARG A 1 91 ? 13.241 4.787 11.603 1.00 97.12 91 ARG A C 1
ATOM 755 O O . ARG A 1 91 ? 12.270 5.356 12.096 1.00 97.12 91 ARG A O 1
ATOM 762 N N . GLN A 1 92 ? 14.458 4.800 12.145 1.00 95.81 92 GLN A N 1
ATOM 763 C CA . GLN A 1 92 ? 14.789 5.498 13.394 1.00 95.81 92 GLN A CA 1
ATOM 764 C C . GLN A 1 92 ? 13.898 5.064 14.578 1.00 95.81 92 GLN A C 1
ATOM 766 O O . GLN A 1 92 ? 13.414 5.897 15.343 1.00 95.81 92 GLN A O 1
ATOM 771 N N . GLY A 1 93 ? 13.641 3.758 14.708 1.00 95.19 93 GLY A N 1
ATOM 772 C CA . GLY A 1 93 ? 12.836 3.187 15.793 1.00 95.19 93 GLY A CA 1
ATOM 773 C C . GLY A 1 93 ? 11.322 3.345 15.624 1.00 95.19 93 GLY A C 1
ATOM 774 O O . GLY A 1 93 ? 10.567 2.997 16.532 1.00 95.19 93 GLY A O 1
ATOM 775 N N . LYS A 1 94 ? 10.855 3.879 14.489 1.00 96.69 94 LYS A N 1
ATOM 776 C CA . LYS A 1 94 ? 9.432 4.031 14.166 1.00 96.69 94 LYS A CA 1
ATOM 777 C C . LYS A 1 94 ? 9.024 3.014 13.111 1.00 96.69 94 LYS A C 1
ATOM 779 O O . LYS A 1 94 ? 9.686 2.901 12.080 1.00 96.69 94 LYS A O 1
ATOM 784 N N . ARG A 1 95 ? 7.901 2.322 13.336 1.00 97.25 95 ARG A N 1
ATOM 785 C CA . ARG A 1 95 ? 7.375 1.340 12.379 1.00 97.25 95 ARG A CA 1
ATOM 786 C C . ARG A 1 95 ? 6.517 1.991 11.303 1.00 97.25 95 ARG A C 1
ATOM 788 O O . ARG A 1 95 ? 5.725 2.889 11.588 1.00 97.25 95 ARG A O 1
ATOM 795 N N . TYR A 1 96 ? 6.622 1.476 10.086 1.00 97.69 96 TYR A N 1
ATOM 796 C CA . TYR A 1 96 ? 5.808 1.874 8.941 1.00 97.69 96 TYR A CA 1
ATOM 797 C C . TYR A 1 96 ? 5.246 0.624 8.271 1.00 97.69 96 TYR A C 1
ATOM 799 O O . TYR A 1 96 ? 5.930 -0.394 8.182 1.00 97.69 96 TYR A O 1
ATOM 807 N N . LEU A 1 97 ? 4.005 0.705 7.797 1.00 97.69 97 LEU A N 1
ATOM 808 C CA . LEU A 1 97 ? 3.469 -0.282 6.863 1.00 97.69 97 LEU A CA 1
ATOM 809 C C . LEU A 1 97 ? 3.567 0.297 5.462 1.00 97.69 97 LEU A C 1
ATOM 811 O O . LEU A 1 97 ? 3.140 1.433 5.247 1.00 97.69 97 LEU A O 1
ATOM 815 N N . ALA A 1 98 ? 4.122 -0.478 4.543 1.00 96.00 98 ALA A N 1
ATOM 816 C CA . ALA A 1 98 ? 4.182 -0.123 3.141 1.00 96.00 98 ALA A CA 1
ATOM 817 C C . ALA A 1 98 ? 3.395 -1.132 2.312 1.00 96.00 98 ALA A C 1
ATOM 819 O O . ALA A 1 98 ? 3.488 -2.338 2.537 1.00 96.00 98 ALA A O 1
ATOM 820 N N . GLU A 1 99 ? 2.634 -0.596 1.370 1.00 93.19 99 GLU A N 1
ATOM 821 C CA . GLU A 1 99 ? 1.919 -1.338 0.347 1.00 93.19 99 GLU A CA 1
ATOM 822 C C . GLU A 1 99 ? 2.397 -0.823 -1.003 1.00 93.19 99 GLU A C 1
ATOM 824 O O . GLU A 1 99 ? 2.486 0.387 -1.222 1.00 93.19 99 GLU A O 1
ATOM 829 N N . LEU A 1 100 ? 2.716 -1.725 -1.908 1.00 88.25 100 LEU A N 1
ATOM 830 C CA . LEU A 1 100 ? 3.040 -1.413 -3.280 1.00 88.25 100 LEU A CA 1
ATOM 831 C C . LEU A 1 100 ? 1.750 -1.674 -4.074 1.00 88.25 100 LEU A C 1
ATOM 833 O O . LEU A 1 100 ? 1.124 -2.732 -3.964 1.00 88.25 100 LEU A O 1
ATOM 837 N N . LYS A 1 101 ? 1.300 -0.690 -4.863 1.00 78.88 101 LYS A N 1
ATOM 838 C CA . LYS A 1 101 ? 0.202 -0.881 -5.825 1.00 78.88 101 LYS A CA 1
ATOM 839 C C . LYS A 1 101 ? 0.583 -0.389 -7.227 1.00 78.88 101 LYS A C 1
ATOM 841 O O . LYS A 1 101 ? 1.128 0.689 -7.421 1.00 78.88 101 LYS A O 1
ATOM 846 N N . SER A 1 102 ? 0.354 -1.248 -8.221 1.00 65.62 102 SER A N 1
ATOM 847 C CA . SER A 1 102 ? 0.649 -1.018 -9.640 1.00 65.62 102 SER A CA 1
ATOM 848 C C . SER A 1 102 ? -0.648 -1.232 -10.383 1.00 65.62 102 SER A C 1
ATOM 850 O O . SER A 1 102 ? -1.216 -2.325 -10.348 1.00 65.62 102 SER A O 1
ATOM 852 N N . TRP A 1 103 ? -1.101 -0.196 -11.069 1.00 63.84 103 TRP A N 1
ATOM 853 C CA . TRP A 1 103 ? -2.353 -0.214 -11.815 1.00 63.84 103 TRP A CA 1
ATOM 854 C C . TRP A 1 103 ? -2.073 -0.328 -13.311 1.00 63.84 103 TRP A C 1
ATOM 856 O O . TRP A 1 103 ? -2.571 0.444 -14.121 1.00 63.84 103 TRP A O 1
ATOM 866 N N . GLY A 1 104 ? -1.258 -1.322 -13.684 1.00 46.97 104 GLY A N 1
ATOM 867 C CA . GLY A 1 104 ? -0.873 -1.634 -15.069 1.00 46.97 104 GLY A CA 1
ATOM 868 C C . GLY A 1 104 ? -2.002 -2.182 -15.959 1.00 46.97 104 GLY A C 1
ATOM 869 O O . GLY A 1 104 ? -1.727 -2.898 -16.916 1.00 46.97 104 GLY A O 1
ATOM 870 N N . GLY A 1 105 ? -3.267 -1.887 -15.641 1.00 49.44 105 GLY A N 1
ATOM 871 C CA . GLY A 1 105 ? -4.430 -2.182 -16.481 1.00 49.44 105 GLY A CA 1
ATOM 872 C C . GLY A 1 105 ? -4.680 -1.104 -17.542 1.00 49.44 105 GLY A C 1
ATOM 873 O O . GLY A 1 105 ? -3.927 -0.141 -17.642 1.00 49.44 105 GLY A O 1
ATOM 874 N N . SER A 1 106 ? -5.759 -1.262 -18.321 1.00 41.47 106 SER A N 1
ATOM 875 C CA . SER A 1 106 ? -6.162 -0.560 -19.566 1.00 41.47 106 SER A CA 1
ATOM 876 C C . SER A 1 106 ? -6.140 0.985 -19.604 1.00 41.47 106 SER A C 1
ATOM 878 O O . SER A 1 106 ? -6.523 1.569 -20.615 1.00 41.47 106 SER A O 1
ATOM 880 N N . ARG A 1 107 ? -5.685 1.662 -18.546 1.00 47.06 107 ARG A N 1
ATOM 881 C CA . ARG A 1 107 ? -5.390 3.100 -18.480 1.00 47.06 107 ARG A CA 1
ATOM 882 C C . ARG A 1 107 ? -4.023 3.309 -17.817 1.00 47.06 107 ARG A C 1
ATOM 884 O O . ARG A 1 107 ? -3.925 3.685 -16.660 1.00 47.06 107 ARG A O 1
ATOM 891 N N . SER A 1 108 ? -2.978 2.948 -18.562 1.00 49.12 108 SER A N 1
ATOM 892 C CA . SER A 1 108 ? -1.574 3.356 -18.403 1.00 49.12 108 SER A CA 1
ATOM 893 C C . SER A 1 108 ? -1.119 3.781 -16.999 1.00 49.12 108 SER A C 1
ATOM 895 O O . SER A 1 108 ? -0.786 4.943 -16.807 1.00 49.12 108 SER A O 1
ATOM 897 N N . GLY A 1 109 ? -1.061 2.850 -16.042 1.00 57.56 109 GLY A N 1
ATOM 898 C CA . GLY A 1 109 ? -0.153 2.915 -14.891 1.00 57.56 109 GLY A CA 1
ATOM 899 C C . GLY A 1 109 ? -0.038 4.265 -14.178 1.00 57.56 109 GLY A C 1
ATOM 900 O O . GLY A 1 109 ? 1.061 4.604 -13.764 1.00 57.56 109 GLY A O 1
ATOM 901 N N . GLN A 1 110 ? -1.109 5.043 -14.035 1.00 67.62 110 GLN A N 1
ATOM 902 C CA . GLN A 1 110 ? -1.123 6.289 -13.266 1.00 67.62 110 GLN A CA 1
ATOM 903 C C . GLN A 1 110 ? -2.014 6.104 -12.041 1.00 67.62 110 GLN A C 1
ATOM 905 O O . GLN A 1 110 ? -3.049 5.445 -12.115 1.00 67.62 110 GLN A O 1
ATOM 910 N N . PHE A 1 111 ? -1.606 6.676 -10.908 1.00 81.44 111 PHE A N 1
ATOM 911 C CA . PHE A 1 111 ? -2.439 6.729 -9.710 1.00 81.44 111 PHE A CA 1
ATOM 912 C C . PHE A 1 111 ? -3.118 8.090 -9.607 1.00 81.44 111 PHE A C 1
ATOM 914 O O . PHE A 1 111 ? -2.612 9.024 -8.986 1.00 81.44 111 PHE A O 1
ATOM 921 N N . ASP A 1 112 ? -4.247 8.213 -10.290 1.00 87.25 112 ASP A N 1
ATOM 922 C CA . ASP A 1 112 ? -5.062 9.422 -10.307 1.00 87.25 112 ASP A CA 1
ATOM 923 C C . ASP A 1 112 ? -6.221 9.357 -9.297 1.00 87.25 112 ASP A C 1
ATOM 925 O O . ASP A 1 112 ? -6.379 8.405 -8.521 1.00 87.25 112 ASP A O 1
ATOM 929 N N . LEU A 1 113 ? -7.033 10.417 -9.271 1.00 91.25 113 LEU A N 1
ATOM 930 C CA . LEU A 1 113 ? -8.149 10.526 -8.337 1.00 91.25 113 LEU A CA 1
ATOM 931 C C . LEU A 1 113 ? -9.228 9.470 -8.589 1.00 91.25 113 LEU A C 1
ATOM 933 O O . LEU A 1 113 ? -9.803 8.952 -7.628 1.00 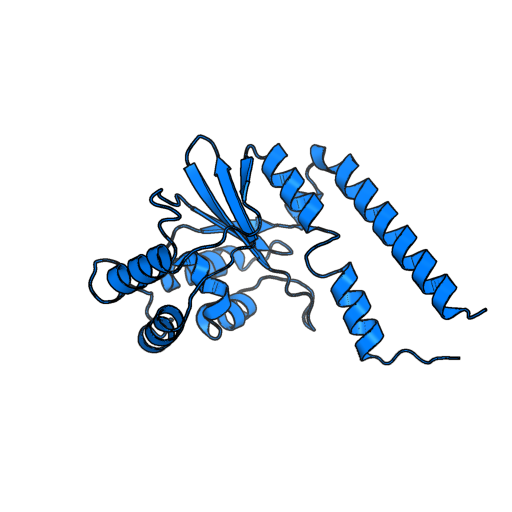91.25 113 LEU A O 1
ATOM 937 N N . ASP A 1 114 ? -9.498 9.147 -9.850 1.00 89.69 114 ASP A N 1
ATOM 938 C CA . ASP A 1 114 ? -10.489 8.140 -10.221 1.00 89.69 114 ASP A CA 1
ATOM 939 C C . ASP A 1 114 ? -10.041 6.748 -9.774 1.00 89.69 114 ASP A C 1
ATOM 941 O O . ASP A 1 114 ? -10.823 6.015 -9.166 1.00 89.69 114 ASP A O 1
ATOM 945 N N . THR A 1 115 ? -8.762 6.422 -9.964 1.00 87.94 115 THR A N 1
ATOM 946 C CA . THR A 1 115 ? -8.155 5.179 -9.480 1.00 87.94 115 THR A CA 1
ATOM 947 C C . THR A 1 115 ? -8.206 5.106 -7.959 1.00 87.94 115 THR A C 1
ATOM 949 O O . THR A 1 115 ? -8.622 4.090 -7.406 1.00 87.94 115 THR A O 1
ATOM 952 N N . ALA A 1 116 ? -7.863 6.186 -7.250 1.00 91.62 116 ALA A N 1
ATOM 953 C CA . ALA A 1 116 ? -7.953 6.221 -5.792 1.00 91.62 116 ALA A CA 1
ATOM 954 C C . ALA A 1 116 ? -9.397 6.017 -5.292 1.00 91.62 116 ALA A C 1
ATOM 956 O O . ALA A 1 116 ? -9.628 5.263 -4.343 1.00 91.62 116 ALA A O 1
ATOM 957 N N . ARG A 1 117 ? -10.391 6.634 -5.947 1.00 93.75 117 ARG A N 1
ATOM 958 C CA . ARG A 1 117 ? -11.815 6.430 -5.628 1.00 93.75 117 ARG A CA 1
ATOM 959 C C . ARG A 1 117 ? -12.245 4.991 -5.885 1.00 93.75 117 ARG A C 1
ATOM 961 O O . ARG A 1 117 ? -12.850 4.381 -5.005 1.00 93.75 117 ARG A O 1
ATOM 968 N N . ALA A 1 118 ? -11.930 4.449 -7.056 1.00 91.31 118 ALA A N 1
ATOM 969 C CA . ALA A 1 118 ? -12.318 3.099 -7.440 1.00 91.31 118 ALA A CA 1
ATOM 970 C C . ALA A 1 118 ? -11.666 2.049 -6.530 1.00 91.31 118 ALA A C 1
ATOM 972 O O . ALA A 1 118 ? -12.357 1.208 -5.958 1.00 91.31 118 ALA A O 1
ATOM 973 N N . GLU A 1 119 ? -10.353 2.144 -6.328 1.00 89.56 119 GLU A N 1
ATOM 974 C CA . GLU A 1 119 ? -9.573 1.080 -5.701 1.00 89.56 119 GLU A CA 1
ATOM 975 C C . GLU A 1 119 ? -9.440 1.194 -4.188 1.00 89.56 119 GLU A C 1
ATOM 977 O O . GLU A 1 119 ? -9.138 0.186 -3.565 1.00 89.56 119 GLU A O 1
ATOM 982 N N . PHE A 1 120 ? -9.658 2.361 -3.574 1.00 93.31 120 PHE A N 1
ATOM 983 C CA . PHE A 1 120 ? -9.512 2.522 -2.119 1.00 93.31 120 PHE A CA 1
ATOM 984 C C . PHE A 1 120 ? -10.766 3.016 -1.420 1.00 93.31 120 PHE A C 1
ATOM 986 O O . PHE A 1 120 ? -10.839 2.899 -0.202 1.00 93.31 120 PHE A O 1
ATOM 993 N N . VAL A 1 121 ? -11.743 3.570 -2.130 1.00 94.88 121 VAL A N 1
ATOM 994 C CA . VAL A 1 121 ? -12.994 4.018 -1.506 1.00 94.88 121 VAL A CA 1
ATOM 995 C C . VAL A 1 121 ? -14.110 3.043 -1.852 1.00 94.88 121 VAL A C 1
ATOM 997 O O . VAL A 1 121 ? -14.631 2.376 -0.961 1.00 94.88 121 VAL A O 1
ATOM 1000 N N . ALA A 1 122 ? -14.411 2.877 -3.142 1.00 93.56 122 ALA A N 1
ATOM 1001 C CA . ALA A 1 122 ? -15.415 1.920 -3.599 1.00 93.56 122 ALA A CA 1
ATOM 1002 C C . ALA A 1 122 ? -14.973 0.471 -3.323 1.00 93.56 122 ALA A C 1
ATOM 1004 O O . ALA A 1 122 ? -15.729 -0.315 -2.754 1.00 93.56 122 ALA A O 1
ATOM 1005 N N . ASN A 1 123 ? -13.720 0.131 -3.641 1.00 92.94 123 ASN A N 1
ATOM 1006 C CA . ASN A 1 123 ? -13.092 -1.139 -3.282 1.00 92.94 123 ASN A CA 1
ATOM 1007 C C . ASN A 1 123 ? -12.191 -0.998 -2.041 1.00 92.94 123 ASN A C 1
ATOM 1009 O O . ASN A 1 123 ? -10.993 -1.258 -2.088 1.00 92.94 123 ASN A O 1
ATOM 1013 N N . PHE A 1 124 ? -12.763 -0.612 -0.897 1.00 93.25 124 PHE A N 1
ATOM 1014 C CA . PHE A 1 124 ? -12.024 -0.316 0.347 1.00 93.25 124 PHE A CA 1
ATOM 1015 C C . PHE A 1 124 ? -10.988 -1.369 0.795 1.00 93.25 124 PHE A C 1
ATOM 1017 O O . PHE A 1 124 ? -10.101 -1.075 1.597 1.00 93.25 124 PHE A O 1
ATOM 1024 N N . LYS A 1 125 ? -11.082 -2.613 0.310 1.00 93.25 125 LYS A N 1
ATOM 1025 C CA . LYS A 1 125 ? -10.207 -3.730 0.689 1.00 93.25 125 LYS A CA 1
ATOM 1026 C C . LYS A 1 125 ? -8.725 -3.418 0.473 1.00 93.25 125 LYS A C 1
ATOM 1028 O O . LYS A 1 125 ? -7.915 -3.801 1.315 1.00 93.25 125 LYS A O 1
ATOM 1033 N N . ASN A 1 126 ? -8.373 -2.685 -0.586 1.00 89.88 126 ASN A N 1
ATOM 1034 C CA . ASN A 1 126 ? -6.978 -2.308 -0.843 1.00 89.88 126 ASN A CA 1
ATOM 1035 C C . ASN A 1 126 ? -6.448 -1.256 0.145 1.00 89.88 126 ASN A C 1
ATOM 1037 O O . ASN A 1 126 ? -5.239 -1.116 0.296 1.00 89.88 126 ASN A O 1
ATOM 1041 N N . GLY A 1 127 ? -7.330 -0.525 0.832 1.00 93.12 127 GLY A N 1
ATOM 1042 C CA . GLY A 1 127 ? -6.962 0.492 1.815 1.00 93.12 127 GLY A CA 1
ATOM 1043 C C . GLY A 1 127 ? -7.002 0.022 3.265 1.00 93.12 127 GLY A C 1
ATOM 1044 O O . GLY A 1 127 ? -6.672 0.796 4.156 1.00 93.12 127 GLY A O 1
ATOM 1045 N N . LEU A 1 128 ? -7.352 -1.236 3.556 1.00 94.56 128 LEU A N 1
ATOM 1046 C CA . LEU A 1 128 ? -7.487 -1.707 4.944 1.00 94.56 128 LEU A CA 1
ATOM 1047 C C . LEU A 1 128 ? -6.197 -1.574 5.764 1.00 94.56 128 LEU A C 1
ATOM 1049 O O . LEU A 1 128 ? -6.262 -1.353 6.973 1.00 94.56 128 LEU A O 1
ATOM 1053 N N . PHE A 1 129 ? -5.023 -1.650 5.132 1.00 94.81 129 PHE A N 1
ATOM 1054 C CA . PHE A 1 129 ? -3.751 -1.452 5.830 1.00 94.81 129 PHE A CA 1
ATOM 1055 C C . PHE A 1 129 ? -3.594 -0.028 6.396 1.00 94.81 129 PHE A C 1
ATOM 1057 O O . PHE A 1 129 ? -2.915 0.156 7.407 1.00 94.81 129 PHE A O 1
ATOM 1064 N N . PHE A 1 130 ? -4.274 0.975 5.822 1.00 96.31 130 PHE A N 1
ATOM 1065 C CA . PHE A 1 130 ? -4.308 2.340 6.354 1.00 96.31 130 PHE A CA 1
ATOM 1066 C C . PHE A 1 130 ? -4.944 2.420 7.743 1.00 96.31 130 PHE A C 1
ATOM 1068 O O . PHE A 1 130 ? -4.620 3.320 8.527 1.00 96.31 130 PHE A O 1
ATOM 1075 N N . LEU A 1 131 ? -5.809 1.458 8.073 1.00 95.50 131 LEU A N 1
ATOM 1076 C CA . LEU A 1 131 ? -6.498 1.391 9.355 1.00 95.50 131 LEU A CA 1
ATOM 1077 C C . LEU A 1 131 ? -5.631 0.810 10.476 1.00 95.50 131 LEU A C 1
ATOM 1079 O O . LEU A 1 131 ? -5.948 1.045 11.639 1.00 95.50 131 LEU A O 1
ATOM 1083 N N . VAL A 1 132 ? -4.547 0.107 10.148 1.00 95.44 132 VAL A N 1
ATOM 1084 C CA . VAL A 1 132 ? -3.691 -0.581 11.122 1.00 95.44 132 VAL A CA 1
ATOM 1085 C C . VAL A 1 132 ? -2.791 0.424 11.835 1.00 95.44 132 VAL A C 1
ATOM 1087 O O . VAL A 1 132 ? -1.901 1.015 11.230 1.00 95.44 132 VAL A O 1
ATOM 1090 N N . ASP A 1 133 ? -3.005 0.641 13.124 1.00 93.88 133 ASP A N 1
ATOM 1091 C CA . ASP A 1 133 ? -2.244 1.585 13.949 1.00 93.88 133 ASP A CA 1
ATOM 1092 C C . ASP A 1 133 ? -1.174 0.909 14.813 1.00 93.88 133 ASP A C 1
ATOM 1094 O O . ASP A 1 133 ? -0.237 1.575 15.246 1.00 93.88 133 ASP A O 1
ATOM 1098 N N . ARG A 1 134 ? -1.272 -0.406 15.024 1.00 94.88 134 ARG A N 1
ATOM 1099 C CA . ARG A 1 134 ? -0.293 -1.223 15.746 1.00 94.88 134 ARG A CA 1
ATOM 1100 C C . ARG A 1 134 ? -0.100 -2.568 15.062 1.00 94.88 134 ARG A C 1
ATOM 1102 O O . ARG A 1 134 ? -1.024 -3.101 14.453 1.00 94.88 134 ARG A O 1
ATOM 1109 N N . VAL A 1 135 ? 1.102 -3.114 15.192 1.00 95.69 135 VAL A N 1
ATOM 1110 C CA . VAL A 1 135 ? 1.436 -4.485 14.788 1.00 95.69 135 VAL A CA 1
ATOM 1111 C C . VAL A 1 135 ? 2.265 -5.100 15.899 1.00 95.69 135 VAL A C 1
ATOM 1113 O O . VAL A 1 135 ? 3.257 -4.496 16.315 1.00 95.69 135 VAL A O 1
ATOM 1116 N N . GLU A 1 136 ? 1.863 -6.274 16.389 1.00 92.19 136 GLU A N 1
ATOM 1117 C CA . GLU A 1 136 ? 2.581 -7.004 17.448 1.00 92.19 136 GLU A CA 1
ATOM 1118 C C . GLU A 1 136 ? 2.871 -6.125 18.678 1.00 92.19 136 GLU A C 1
ATOM 1120 O O . GLU A 1 136 ? 3.964 -6.125 19.242 1.00 92.19 136 GLU A O 1
ATOM 1125 N N . GLY A 1 137 ? 1.892 -5.303 19.064 1.00 91.00 137 GLY A N 1
ATOM 1126 C CA . GLY A 1 137 ? 1.992 -4.441 20.240 1.00 91.00 137 GLY A CA 1
ATOM 1127 C C . GLY A 1 137 ? 2.886 -3.206 20.091 1.00 91.00 137 GLY A C 1
ATOM 1128 O O . GLY A 1 137 ? 3.021 -2.473 21.066 1.00 91.00 137 GLY A O 1
ATOM 1129 N N . ALA A 1 138 ? 3.440 -2.901 18.916 1.00 94.81 138 ALA A N 1
ATOM 1130 C CA . ALA A 1 138 ? 4.131 -1.629 18.688 1.00 94.81 138 ALA A CA 1
ATOM 1131 C C . ALA A 1 138 ? 3.387 -0.748 17.685 1.00 94.81 138 ALA A C 1
ATOM 1133 O O . ALA A 1 138 ? 2.740 -1.245 16.761 1.00 94.81 138 ALA A O 1
ATOM 1134 N N . ASP A 1 139 ? 3.511 0.561 17.869 1.00 95.81 139 ASP A N 1
ATOM 1135 C CA . ASP A 1 139 ? 2.786 1.554 17.085 1.00 95.81 139 ASP A CA 1
ATOM 1136 C C . ASP A 1 139 ? 3.357 1.695 15.673 1.00 95.81 139 ASP A C 1
ATOM 1138 O O . ASP A 1 139 ? 4.571 1.673 15.456 1.00 95.81 139 ASP A O 1
ATOM 1142 N N . VAL A 1 140 ? 2.461 1.869 14.704 1.00 96.31 140 VAL A N 1
ATOM 1143 C CA . VAL A 1 140 ? 2.778 2.156 13.308 1.00 96.31 140 VAL A CA 1
ATOM 1144 C C . VAL A 1 140 ? 2.662 3.661 13.088 1.00 96.31 140 VAL A C 1
ATOM 1146 O O . VAL A 1 140 ? 1.567 4.210 12.973 1.00 96.31 140 VAL A O 1
ATOM 1149 N N . ALA A 1 141 ? 3.808 4.326 12.981 1.00 95.12 141 ALA A N 1
ATOM 1150 C CA . ALA A 1 141 ? 3.924 5.775 12.871 1.00 95.12 141 ALA A CA 1
ATOM 1151 C C . ALA A 1 141 ? 3.445 6.340 11.523 1.00 95.12 141 ALA A C 1
ATOM 1153 O O . ALA A 1 141 ? 3.075 7.513 11.449 1.00 95.12 141 ALA A O 1
ATOM 1154 N N . GLY A 1 142 ? 3.460 5.533 10.457 1.00 94.56 142 GLY A N 1
ATOM 1155 C CA . GLY A 1 142 ? 3.073 5.984 9.123 1.00 94.56 142 GLY A CA 1
ATOM 1156 C C . GLY A 1 142 ? 2.694 4.860 8.166 1.00 94.56 142 GLY A C 1
ATOM 1157 O O . GLY A 1 142 ? 2.881 3.673 8.449 1.00 94.56 142 GLY A O 1
ATOM 1158 N N . LYS A 1 143 ? 2.121 5.265 7.034 1.00 96.81 143 LYS A N 1
ATOM 1159 C CA . LYS A 1 143 ? 1.717 4.394 5.931 1.00 96.81 143 LYS A CA 1
ATOM 1160 C C . LYS A 1 143 ? 2.378 4.885 4.657 1.00 96.81 143 LYS A C 1
ATOM 1162 O O . LYS A 1 143 ? 2.276 6.071 4.355 1.00 96.81 143 LYS A O 1
ATOM 1167 N N . LEU A 1 144 ? 3.036 3.987 3.942 1.00 96.06 144 LEU A N 1
ATOM 1168 C CA . LEU A 1 144 ? 3.619 4.274 2.640 1.00 96.06 144 LEU A CA 1
ATOM 1169 C C . LEU A 1 144 ? 2.789 3.533 1.596 1.00 96.06 144 LEU A C 1
ATOM 1171 O O . LEU A 1 144 ? 2.531 2.340 1.744 1.00 96.06 144 LEU A O 1
ATOM 1175 N N . LEU A 1 145 ? 2.349 4.237 0.566 1.00 93.31 145 LEU A N 1
ATOM 1176 C CA . LEU A 1 145 ? 1.766 3.621 -0.615 1.00 93.31 145 LEU A CA 1
ATOM 1177 C C . LEU A 1 145 ? 2.707 3.906 -1.783 1.00 93.31 145 LEU A C 1
ATOM 1179 O O . LEU A 1 145 ? 2.881 5.059 -2.173 1.00 93.31 145 LEU A O 1
ATOM 1183 N N . VAL A 1 146 ? 3.348 2.865 -2.303 1.00 90.12 146 VAL A N 1
ATOM 1184 C CA . VAL A 1 146 ? 4.219 2.977 -3.473 1.00 90.12 146 VAL A CA 1
ATOM 1185 C C . VAL A 1 146 ? 3.352 2.870 -4.717 1.00 90.12 146 VAL A C 1
ATOM 1187 O O . VAL A 1 146 ? 2.613 1.899 -4.883 1.00 90.12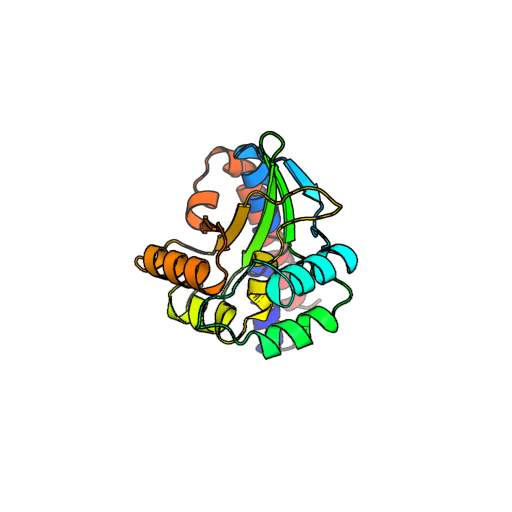 146 VAL A O 1
ATOM 1190 N N . VAL A 1 147 ? 3.432 3.887 -5.563 1.00 85.31 147 VAL A N 1
ATOM 1191 C CA . VAL A 1 147 ? 2.607 4.085 -6.750 1.00 85.31 147 VAL A CA 1
ATOM 1192 C C . VAL A 1 147 ? 3.495 4.269 -7.968 1.00 85.31 147 VAL A C 1
ATOM 1194 O O . VAL A 1 147 ? 4.674 4.588 -7.861 1.00 85.31 147 VAL A O 1
ATOM 1197 N N . SER A 1 148 ? 2.937 4.062 -9.147 1.00 75.88 148 SER A N 1
ATOM 1198 C CA . SER A 1 148 ? 3.688 4.010 -10.399 1.00 75.88 148 SER A CA 1
ATOM 1199 C C . SER A 1 148 ? 4.354 5.326 -10.811 1.00 75.88 148 SER A C 1
ATOM 1201 O O . SER A 1 148 ? 5.541 5.326 -11.118 1.00 75.88 148 SER A O 1
ATOM 1203 N N . SER A 1 149 ? 3.633 6.444 -10.830 1.00 72.06 149 SER A N 1
ATOM 1204 C CA . SER A 1 149 ? 4.208 7.726 -11.252 1.00 72.06 149 SER A CA 1
ATOM 1205 C C . SER A 1 1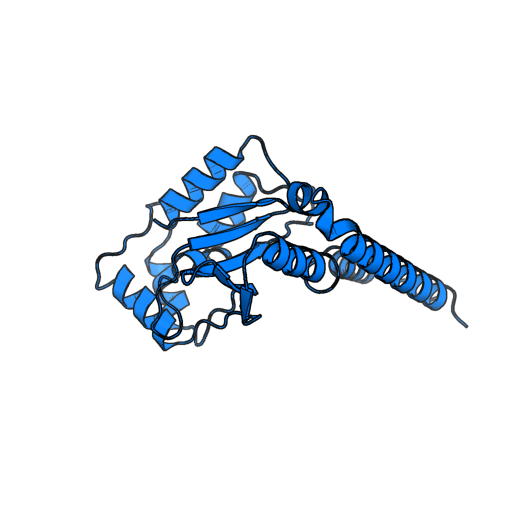49 ? 3.487 8.908 -10.632 1.00 72.06 149 SER A C 1
ATOM 1207 O O . SER A 1 149 ? 2.331 8.801 -10.206 1.00 72.06 149 SER A O 1
ATOM 1209 N N . ARG A 1 150 ? 4.150 10.064 -10.617 1.00 75.94 150 ARG A N 1
ATOM 1210 C CA . ARG A 1 150 ? 3.542 11.302 -10.124 1.00 75.94 150 ARG A CA 1
ATOM 1211 C C . ARG A 1 150 ? 2.409 11.773 -11.049 1.00 75.94 150 ARG A C 1
ATOM 1213 O O . ARG A 1 150 ? 2.568 11.814 -12.265 1.00 75.94 150 ARG A O 1
ATOM 1220 N N . SER A 1 151 ? 1.271 12.163 -10.470 1.00 77.75 151 SER A N 1
ATOM 1221 C CA . SER A 1 151 ? 0.145 12.804 -11.165 1.00 77.75 151 SER A CA 1
ATOM 1222 C C . SER A 1 151 ? -0.068 14.235 -10.643 1.00 77.75 151 SER A C 1
ATOM 1224 O O . SER A 1 151 ? 0.117 14.464 -9.441 1.00 77.75 151 SER A O 1
ATOM 1226 N N . PRO A 1 152 ? -0.514 15.197 -11.481 1.00 84.69 152 PRO A N 1
ATOM 1227 C CA . PRO A 1 152 ? -0.967 16.515 -11.020 1.00 84.69 152 PRO A CA 1
ATOM 1228 C C . PRO A 1 152 ? -2.102 16.446 -9.987 1.00 84.69 152 PRO A C 1
ATOM 1230 O O . PRO A 1 152 ? -2.321 17.390 -9.232 1.00 84.69 152 PRO A O 1
ATOM 1233 N N . GLU A 1 153 ? -2.826 15.326 -9.925 1.00 89.88 153 GLU A N 1
ATOM 1234 C CA . GLU A 1 153 ? -3.933 15.121 -8.991 1.00 89.88 153 GLU A CA 1
ATOM 1235 C C . GLU A 1 153 ? -3.497 14.574 -7.625 1.00 89.88 153 GLU A C 1
ATOM 1237 O O . GLU A 1 153 ? -4.348 14.373 -6.757 1.00 89.88 153 GLU A O 1
ATOM 1242 N N . HIS A 1 154 ? -2.199 14.354 -7.381 1.00 88.69 154 HIS A N 1
ATOM 1243 C CA . HIS A 1 154 ? -1.758 13.645 -6.177 1.00 88.69 154 HIS A CA 1
ATOM 1244 C C . HIS A 1 154 ? -2.112 14.326 -4.859 1.00 88.69 154 HIS A C 1
ATOM 1246 O O . HIS A 1 154 ? -2.443 13.636 -3.899 1.00 88.69 154 HIS A O 1
ATOM 1252 N N . GLU A 1 155 ? -2.118 15.656 -4.801 1.00 92.38 155 GLU A N 1
ATOM 1253 C CA . GLU A 1 155 ? -2.572 16.355 -3.594 1.00 92.38 155 GLU A CA 1
ATOM 1254 C C . GLU A 1 155 ? -4.052 16.065 -3.303 1.00 92.38 155 GLU A C 1
ATOM 1256 O O . GLU A 1 155 ? -4.446 15.872 -2.152 1.00 92.38 155 GLU A O 1
ATOM 1261 N N . ARG A 1 156 ? -4.879 15.935 -4.351 1.00 94.94 156 ARG A N 1
ATOM 1262 C CA . ARG A 1 156 ? -6.299 15.567 -4.225 1.00 94.94 156 ARG A CA 1
ATOM 1263 C C . ARG A 1 156 ? -6.459 14.099 -3.834 1.00 94.94 156 ARG A C 1
ATOM 1265 O O . ARG A 1 156 ? -7.328 13.789 -3.024 1.00 94.94 156 ARG A O 1
ATOM 1272 N N . VAL A 1 157 ? -5.612 13.213 -4.358 1.00 93.75 157 VAL A N 1
ATOM 1273 C CA . VAL A 1 157 ? -5.550 11.797 -3.958 1.00 93.75 157 VAL A CA 1
ATOM 1274 C C . VAL A 1 157 ? -5.173 11.666 -2.480 1.00 93.75 157 VAL A C 1
ATOM 1276 O O . VAL A 1 157 ? -5.877 11.004 -1.720 1.00 93.75 157 VAL A O 1
ATOM 1279 N N . LEU A 1 158 ? -4.103 12.335 -2.043 1.00 94.56 158 LEU A N 1
ATOM 1280 C CA . LEU A 1 158 ? -3.675 12.364 -0.645 1.00 94.56 158 LEU A CA 1
ATOM 1281 C C . LEU A 1 158 ? -4.780 12.903 0.260 1.00 94.56 158 LEU A C 1
ATOM 1283 O O . LEU A 1 158 ? -5.061 12.299 1.294 1.00 94.56 158 LEU A O 1
ATOM 1287 N N . ALA A 1 159 ? -5.420 14.010 -0.124 1.00 95.38 159 ALA A N 1
ATOM 1288 C CA . ALA A 1 159 ? -6.530 14.582 0.628 1.00 95.38 159 ALA A CA 1
ATOM 1289 C C . ALA A 1 159 ? -7.702 13.596 0.748 1.00 95.38 159 ALA A C 1
ATOM 1291 O O . ALA A 1 159 ? -8.190 13.378 1.856 1.00 95.38 159 ALA A O 1
ATOM 1292 N N . LEU A 1 160 ? -8.097 12.946 -0.355 1.00 96.31 160 LEU A N 1
ATOM 1293 C CA . LEU A 1 160 ? -9.150 11.928 -0.366 1.00 96.31 160 LEU A CA 1
ATOM 1294 C C . LEU A 1 160 ? -8.830 10.780 0.597 1.00 96.31 160 LEU A C 1
ATOM 1296 O O . LEU A 1 160 ? -9.650 10.446 1.447 1.00 96.31 160 LEU A O 1
ATOM 1300 N N . LEU A 1 161 ? -7.648 10.173 0.475 1.00 95.69 161 LEU A N 1
ATOM 1301 C CA . LEU A 1 161 ? -7.284 9.003 1.275 1.00 95.69 161 LEU A CA 1
ATOM 1302 C C . LEU A 1 161 ? -7.102 9.361 2.757 1.00 95.69 161 LEU A C 1
ATOM 1304 O O . LEU A 1 161 ? -7.519 8.598 3.629 1.00 95.69 161 LEU A O 1
ATOM 1308 N N . ARG A 1 162 ? -6.529 10.534 3.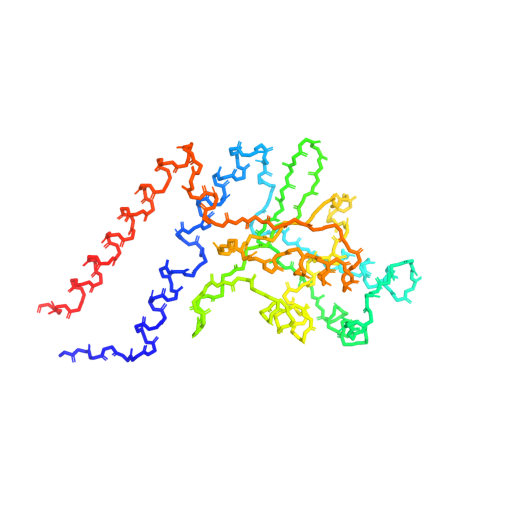061 1.00 95.75 162 ARG A N 1
ATOM 1309 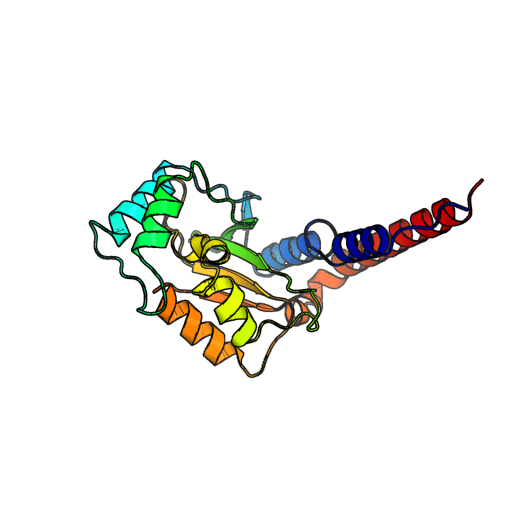C CA . ARG A 1 162 ? -6.386 11.024 4.441 1.00 95.75 162 ARG A CA 1
ATOM 1310 C C . ARG A 1 162 ? -7.737 11.329 5.075 1.00 95.75 162 ARG A C 1
ATOM 1312 O O . ARG A 1 162 ? -7.918 11.014 6.248 1.00 95.75 162 ARG A O 1
ATOM 1319 N N . ASP A 1 163 ? -8.675 11.911 4.332 1.00 95.94 163 ASP A N 1
ATOM 1320 C CA . ASP A 1 163 ? -10.027 12.162 4.835 1.00 95.94 163 ASP A CA 1
ATOM 1321 C C . ASP A 1 163 ? -10.806 10.854 5.030 1.00 95.94 163 ASP A C 1
ATOM 1323 O O . ASP A 1 163 ? -11.348 10.628 6.111 1.00 95.94 163 ASP A O 1
ATOM 1327 N N . ALA A 1 164 ? -10.770 9.952 4.043 1.00 96.56 164 ALA A N 1
ATOM 1328 C CA . ALA A 1 164 ? -11.452 8.660 4.092 1.00 96.56 164 ALA A CA 1
ATOM 1329 C C . ALA A 1 164 ? -10.960 7.777 5.250 1.00 96.56 164 ALA A C 1
ATOM 1331 O O . ALA A 1 164 ? -11.762 7.261 6.021 1.00 96.56 164 ALA A O 1
ATOM 1332 N N . TYR A 1 165 ? -9.645 7.623 5.416 1.00 95.56 165 TYR A N 1
ATOM 1333 C CA . TYR A 1 165 ? -9.070 6.690 6.393 1.00 95.56 165 TYR A CA 1
ATOM 1334 C C . TYR A 1 165 ? -8.639 7.344 7.711 1.00 95.56 165 TYR A C 1
ATOM 1336 O O . TYR A 1 165 ? -8.204 6.638 8.625 1.00 95.56 165 TYR A O 1
ATOM 1344 N N . ARG A 1 166 ? -8.719 8.681 7.808 1.00 93.56 166 ARG A N 1
ATOM 1345 C CA . ARG A 1 166 ? -8.278 9.486 8.965 1.00 93.56 166 ARG A CA 1
ATOM 1346 C C . ARG A 1 166 ? -6.885 9.091 9.463 1.00 93.56 166 ARG A C 1
ATOM 1348 O O . ARG A 1 166 ? -6.647 8.943 10.660 1.00 93.56 166 ARG A O 1
ATOM 1355 N N . THR A 1 167 ? -5.956 8.896 8.530 1.00 91.56 167 THR A N 1
ATOM 1356 C CA . THR A 1 167 ? -4.605 8.401 8.819 1.00 91.56 167 THR A CA 1
ATOM 1357 C C . THR A 1 167 ? -3.536 9.249 8.146 1.00 91.56 167 THR A C 1
ATOM 1359 O O . THR A 1 167 ? -3.785 9.911 7.137 1.00 91.56 167 THR A O 1
ATOM 1362 N N . LYS A 1 168 ? -2.314 9.191 8.680 1.00 90.12 168 LYS A N 1
ATOM 1363 C CA . LYS A 1 168 ? -1.136 9.736 8.002 1.00 90.12 168 LYS A CA 1
ATOM 1364 C C . LYS A 1 168 ? -0.662 8.735 6.955 1.00 90.12 168 LYS A C 1
ATOM 1366 O O . LYS A 1 168 ? -0.293 7.611 7.296 1.00 90.12 168 LYS A O 1
ATOM 1371 N N . LEU A 1 169 ? -0.641 9.173 5.701 1.00 94.25 169 LEU A N 1
ATOM 1372 C CA . LEU A 1 169 ? -0.071 8.420 4.592 1.00 94.25 169 LEU A CA 1
ATOM 1373 C C . LEU A 1 169 ? 0.824 9.295 3.715 1.00 94.25 169 LEU A C 1
ATOM 1375 O O . LEU A 1 169 ? 0.629 10.515 3.617 1.00 94.25 169 LEU A O 1
ATOM 1379 N N . GLU A 1 170 ? 1.782 8.630 3.094 1.00 94.19 170 GLU A N 1
ATOM 1380 C CA . GLU A 1 170 ? 2.749 9.158 2.145 1.00 94.19 170 GLU A CA 1
ATOM 1381 C C . GLU A 1 170 ? 2.688 8.317 0.870 1.00 94.19 170 GLU A C 1
ATOM 1383 O O . GLU A 1 170 ? 2.493 7.100 0.934 1.00 94.19 170 GLU A O 1
ATOM 1388 N N . LEU A 1 171 ? 2.824 8.980 -0.276 1.00 92.00 171 LEU A N 1
ATOM 1389 C CA . LEU A 1 171 ? 2.947 8.317 -1.566 1.00 92.00 171 LEU A CA 1
ATOM 1390 C C . LEU A 1 171 ? 4.413 8.330 -1.973 1.00 92.00 171 LEU A C 1
ATOM 1392 O O . LEU A 1 171 ? 5.053 9.378 -1.913 1.00 92.00 171 LEU A O 1
ATOM 1396 N N . LEU A 1 172 ? 4.918 7.174 -2.384 1.00 91.06 172 LEU A N 1
ATOM 1397 C CA . LEU A 1 172 ? 6.241 7.035 -2.981 1.00 91.06 172 LEU A CA 1
ATOM 1398 C C . LEU A 1 172 ? 6.064 6.703 -4.455 1.00 91.06 172 LEU A C 1
ATOM 1400 O O . LEU A 1 172 ? 5.235 5.860 -4.788 1.00 91.06 172 LEU A O 1
ATOM 1404 N N . TYR A 1 173 ? 6.828 7.339 -5.331 1.00 86.00 173 TYR A N 1
ATOM 1405 C CA . TYR A 1 173 ? 6.632 7.220 -6.772 1.00 86.00 173 TYR A CA 1
ATOM 1406 C C . TYR A 1 173 ? 7.737 6.360 -7.391 1.00 86.00 173 TYR A C 1
ATOM 1408 O O . TYR A 1 173 ? 8.917 6.599 -7.139 1.00 86.00 173 TYR A O 1
ATOM 1416 N N . LEU A 1 174 ? 7.372 5.336 -8.171 1.00 82.38 174 LEU A N 1
ATOM 1417 C CA . LEU A 1 174 ? 8.350 4.432 -8.788 1.00 82.38 174 LEU A CA 1
ATOM 1418 C C . LEU A 1 174 ? 9.266 5.163 -9.772 1.00 82.38 174 LEU A C 1
ATOM 1420 O O . LEU A 1 174 ? 10.441 4.821 -9.844 1.00 82.38 174 LEU A O 1
ATOM 1424 N N . ASP A 1 175 ? 8.769 6.174 -10.487 1.00 77.69 175 ASP A N 1
ATOM 1425 C CA . ASP A 1 175 ? 9.598 7.035 -11.337 1.00 77.69 175 ASP A CA 1
ATOM 1426 C C . ASP A 1 175 ? 10.716 7.715 -10.526 1.00 77.69 175 ASP A C 1
ATOM 1428 O O . ASP A 1 175 ? 11.891 7.554 -10.851 1.00 77.69 175 ASP A O 1
ATOM 1432 N N . GLU A 1 176 ? 10.388 8.384 -9.421 1.00 85.38 176 GLU A N 1
ATOM 1433 C CA . GLU A 1 176 ? 11.367 9.017 -8.528 1.00 85.38 176 GLU A CA 1
ATOM 1434 C C . GLU A 1 176 ? 12.323 7.991 -7.896 1.00 85.38 176 GLU A C 1
ATOM 1436 O O . GLU A 1 176 ? 13.531 8.229 -7.811 1.00 85.38 176 GLU A O 1
ATOM 1441 N N . ILE A 1 177 ? 11.809 6.820 -7.505 1.00 88.25 177 ILE A N 1
ATOM 1442 C CA . ILE A 1 177 ? 12.631 5.716 -6.999 1.00 88.25 177 ILE A CA 1
ATOM 1443 C C . ILE A 1 177 ? 13.645 5.287 -8.065 1.00 88.25 177 ILE A C 1
ATOM 1445 O O . ILE A 1 177 ? 14.836 5.221 -7.770 1.00 88.25 177 ILE A O 1
ATOM 1449 N N . PHE A 1 178 ? 13.222 5.059 -9.310 1.00 82.75 178 PHE A N 1
ATOM 1450 C CA . PHE A 1 178 ? 14.110 4.625 -10.394 1.00 82.75 178 PHE A CA 1
ATOM 1451 C C . PHE A 1 178 ? 15.178 5.657 -10.765 1.00 82.75 178 PHE A C 1
ATOM 1453 O O . PHE A 1 178 ? 16.253 5.271 -11.222 1.00 82.75 178 PHE A O 1
ATOM 1460 N N . PHE A 1 179 ? 14.941 6.944 -10.510 1.00 82.62 179 PHE A N 1
ATOM 1461 C CA . PHE A 1 179 ? 15.955 7.988 -10.684 1.00 82.62 179 PHE A CA 1
ATOM 1462 C C . PHE A 1 179 ? 16.948 8.105 -9.516 1.00 82.62 179 PHE A C 1
ATOM 1464 O O . PHE A 1 179 ? 17.862 8.927 -9.580 1.00 82.62 179 PHE A O 1
ATOM 1471 N N . THR A 1 180 ? 16.825 7.289 -8.465 1.00 88.31 180 THR A N 1
ATOM 1472 C CA . THR A 1 180 ? 17.773 7.278 -7.341 1.00 88.31 180 THR A CA 1
ATOM 1473 C C . THR A 1 180 ? 19.117 6.673 -7.784 1.00 88.31 180 THR A C 1
ATOM 1475 O O . THR A 1 180 ? 19.179 5.466 -8.035 1.00 88.31 180 THR A O 1
ATOM 1478 N N . PRO A 1 181 ? 20.228 7.443 -7.838 1.00 91.06 181 PRO A N 1
ATOM 1479 C CA . PRO A 1 181 ? 21.489 6.967 -8.424 1.00 91.06 181 PRO A CA 1
ATOM 1480 C C . PRO A 1 181 ? 22.066 5.718 -7.749 1.00 91.06 181 PRO A C 1
ATOM 1482 O O . PRO A 1 181 ? 22.657 4.860 -8.400 1.00 91.06 181 PRO A O 1
ATOM 1485 N N . GLN A 1 182 ? 21.859 5.583 -6.439 1.00 95.69 182 GLN A N 1
ATOM 1486 C CA . GLN A 1 182 ? 22.318 4.443 -5.645 1.00 95.69 182 GLN A CA 1
ATOM 1487 C C . GLN A 1 182 ? 21.637 3.125 -6.045 1.00 95.69 182 GLN A C 1
ATOM 1489 O O . GLN A 1 182 ? 22.132 2.059 -5.686 1.00 95.69 182 GLN A O 1
ATOM 1494 N N . LEU A 1 183 ? 20.531 3.180 -6.795 1.00 90.94 183 LEU A N 1
ATOM 1495 C CA . LEU A 1 183 ? 19.815 2.001 -7.275 1.00 90.94 183 LEU A CA 1
ATOM 1496 C C . LEU A 1 183 ? 20.292 1.514 -8.643 1.00 90.94 183 LEU A C 1
ATOM 1498 O O . LEU A 1 183 ? 19.859 0.446 -9.070 1.00 90.94 183 LEU A O 1
ATOM 1502 N N . ALA A 1 184 ? 21.203 2.227 -9.316 1.00 88.31 184 ALA A N 1
ATOM 1503 C CA . ALA A 1 184 ? 21.647 1.876 -10.667 1.00 88.31 184 ALA A CA 1
ATOM 1504 C C . ALA A 1 184 ? 22.068 0.401 -10.781 1.00 88.31 184 ALA A C 1
ATOM 1506 O O . ALA A 1 184 ? 21.634 -0.300 -11.689 1.00 88.31 184 ALA A O 1
ATOM 1507 N N . GLY A 1 185 ? 22.826 -0.109 -9.804 1.00 89.50 185 GLY A N 1
ATOM 1508 C CA . GLY A 1 185 ? 23.270 -1.503 -9.805 1.00 89.50 185 GLY A CA 1
ATOM 1509 C C . GLY A 1 185 ? 22.152 -2.532 -9.598 1.00 89.50 185 GLY A C 1
ATOM 1510 O O . GLY A 1 185 ? 22.241 -3.627 -10.144 1.00 89.50 185 GLY A O 1
ATOM 1511 N N . VAL A 1 186 ? 21.108 -2.233 -8.811 1.00 90.38 186 VAL A N 1
ATOM 1512 C CA . VAL A 1 186 ? 19.969 -3.161 -8.664 1.00 90.38 186 VAL A CA 1
ATOM 1513 C C . VAL A 1 186 ? 19.058 -3.101 -9.883 1.00 90.38 186 VAL A C 1
ATOM 1515 O O . VAL A 1 186 ? 18.635 -4.151 -10.353 1.00 90.38 186 VAL A O 1
ATOM 1518 N N . ILE A 1 187 ? 18.826 -1.907 -10.432 1.00 85.56 187 ILE A N 1
ATOM 1519 C CA . ILE A 1 187 ? 18.036 -1.705 -11.649 1.00 85.56 187 ILE A CA 1
ATOM 1520 C C . ILE A 1 187 ? 18.682 -2.464 -12.809 1.00 85.56 187 ILE A C 1
ATOM 1522 O O . ILE A 1 187 ? 18.005 -3.245 -13.468 1.00 85.56 187 ILE A O 1
ATOM 1526 N N . ASP A 1 188 ? 19.994 -2.314 -12.999 1.00 86.12 188 ASP A N 1
ATOM 1527 C CA . ASP A 1 188 ? 20.738 -3.010 -14.049 1.00 86.12 188 ASP A CA 1
ATOM 1528 C C . ASP A 1 188 ? 20.613 -4.537 -13.935 1.00 86.12 188 ASP A C 1
ATOM 1530 O O . ASP A 1 188 ? 20.295 -5.213 -14.911 1.00 86.12 188 ASP A O 1
ATOM 1534 N N . ARG A 1 189 ? 20.745 -5.098 -12.724 1.00 87.44 189 ARG A N 1
ATOM 1535 C CA . ARG A 1 189 ? 20.522 -6.538 -12.502 1.00 87.44 189 ARG A CA 1
ATOM 1536 C C . ARG A 1 189 ? 19.102 -6.980 -12.858 1.00 87.44 189 ARG A C 1
ATOM 1538 O O . ARG A 1 189 ? 18.939 -8.059 -13.420 1.00 87.44 189 ARG A O 1
ATOM 1545 N N . GLN A 1 190 ? 18.089 -6.177 -12.532 1.00 85.31 190 GLN A N 1
ATOM 1546 C CA . GLN A 1 190 ? 16.698 -6.507 -12.859 1.00 85.31 190 GLN A CA 1
ATOM 1547 C C . GLN A 1 190 ? 16.414 -6.402 -14.359 1.00 85.31 190 GLN A C 1
ATOM 1549 O O . GLN A 1 190 ? 15.673 -7.224 -14.894 1.00 85.31 190 GLN A O 1
ATOM 1554 N N . LEU A 1 191 ? 17.041 -5.450 -15.057 1.00 83.31 191 LEU A N 1
ATOM 1555 C CA . LEU A 1 191 ? 16.979 -5.362 -16.516 1.00 83.31 191 LEU A CA 1
ATOM 1556 C C . LEU A 1 191 ? 17.619 -6.590 -17.175 1.00 83.31 191 LEU A C 1
ATOM 1558 O O . LEU A 1 191 ? 16.993 -7.208 -18.029 1.00 83.31 191 LEU A O 1
ATOM 1562 N N . HIS A 1 192 ? 18.794 -7.025 -16.713 1.00 84.06 192 HIS A N 1
ATOM 1563 C CA . HIS A 1 192 ? 19.426 -8.252 -17.210 1.00 84.06 192 HIS A CA 1
ATOM 1564 C C . HIS A 1 192 ? 18.585 -9.505 -16.929 1.00 84.06 192 HIS A C 1
ATOM 1566 O O . HIS A 1 192 ? 18.467 -10.379 -17.789 1.00 84.06 192 HIS A O 1
ATOM 1572 N N . TYR A 1 193 ? 17.981 -9.600 -15.739 1.00 82.62 193 TYR A N 1
ATOM 1573 C CA . TYR A 1 193 ? 17.049 -10.681 -15.409 1.00 82.62 193 TYR A CA 1
ATOM 1574 C C . TYR A 1 193 ? 15.851 -10.700 -16.367 1.00 82.62 193 TYR A C 1
ATOM 1576 O O . TYR A 1 193 ? 15.472 -11.756 -16.874 1.00 82.62 193 TYR A O 1
ATOM 1584 N N . LEU A 1 194 ? 15.288 -9.525 -16.654 1.00 78.50 194 LEU A N 1
ATOM 1585 C CA . LEU A 1 194 ? 14.193 -9.375 -17.600 1.00 78.50 194 LEU A CA 1
ATOM 1586 C C . LEU A 1 194 ? 14.603 -9.796 -19.018 1.00 78.50 194 LEU A C 1
ATOM 1588 O O . LEU A 1 194 ? 13.878 -10.553 -19.665 1.00 78.50 194 LEU A O 1
ATOM 1592 N N . ASP A 1 195 ? 15.766 -9.355 -19.488 1.00 80.88 195 ASP A N 1
ATOM 1593 C CA . ASP A 1 195 ? 16.282 -9.718 -20.807 1.00 80.88 195 ASP A CA 1
ATOM 1594 C C . ASP A 1 195 ? 16.489 -11.231 -20.938 1.00 80.88 195 ASP A C 1
ATOM 1596 O O . ASP A 1 195 ? 16.094 -11.822 -21.948 1.00 80.88 195 ASP A O 1
ATOM 1600 N N . ALA A 1 196 ? 17.032 -11.875 -19.900 1.00 80.62 196 ALA A N 1
ATOM 1601 C CA . ALA A 1 196 ? 17.188 -13.325 -19.847 1.00 80.62 196 ALA A CA 1
ATOM 1602 C C . ALA A 1 196 ? 15.829 -14.045 -19.899 1.00 80.62 196 ALA A C 1
ATOM 1604 O O . ALA A 1 196 ? 15.635 -14.921 -20.742 1.00 80.62 196 ALA A O 1
ATOM 1605 N N . ALA A 1 197 ? 14.856 -13.623 -19.085 1.00 77.00 197 ALA A N 1
ATOM 1606 C CA . ALA A 1 197 ? 13.512 -14.203 -19.078 1.00 77.00 197 ALA A CA 1
ATOM 1607 C C . ALA A 1 197 ? 12.804 -14.050 -20.440 1.00 77.00 197 ALA A C 1
ATOM 1609 O O . ALA A 1 197 ? 12.136 -14.968 -20.924 1.00 77.00 197 ALA A O 1
ATOM 1610 N N . VAL A 1 198 ? 12.974 -12.901 -21.102 1.00 77.56 198 VAL A N 1
ATOM 1611 C CA . VAL A 1 198 ? 12.445 -12.664 -22.453 1.00 77.56 198 VAL A CA 1
ATOM 1612 C C . VAL A 1 198 ? 13.156 -13.539 -23.489 1.00 77.56 198 VAL A C 1
ATOM 1614 O O . VAL A 1 198 ? 12.505 -14.045 -24.408 1.00 77.56 198 VAL A O 1
ATOM 1617 N N . ALA A 1 199 ? 14.471 -13.733 -23.374 1.00 76.56 199 ALA A N 1
ATOM 1618 C CA . ALA A 1 199 ? 15.237 -14.596 -24.269 1.00 76.56 199 ALA A CA 1
ATOM 1619 C C . ALA A 1 199 ? 14.825 -16.072 -24.139 1.00 76.56 199 ALA A C 1
ATOM 1621 O O . ALA A 1 199 ? 14.559 -16.713 -25.160 1.00 76.56 199 ALA A O 1
ATOM 1622 N N . GLU A 1 200 ? 14.693 -16.583 -22.913 1.00 71.44 200 GLU A N 1
ATOM 1623 C CA . GLU A 1 200 ? 14.197 -17.937 -22.631 1.00 71.44 200 GLU A CA 1
ATOM 1624 C C . GLU A 1 200 ? 12.797 -18.151 -23.209 1.00 71.44 200 GLU A C 1
ATOM 1626 O O . GLU A 1 200 ? 12.551 -19.141 -23.902 1.00 71.44 200 GLU A O 1
ATOM 1631 N N . LEU A 1 201 ? 11.891 -17.183 -23.021 1.00 72.38 201 LEU A N 1
ATOM 1632 C CA . LEU A 1 201 ? 10.563 -17.254 -23.622 1.00 72.38 201 LEU A CA 1
ATOM 1633 C C . LEU A 1 201 ? 10.645 -17.312 -25.152 1.00 72.38 201 LEU A C 1
ATOM 1635 O O . LEU A 1 201 ? 9.990 -18.141 -25.782 1.00 72.38 201 LEU A O 1
ATOM 1639 N N . ARG A 1 202 ? 11.450 -16.442 -25.773 1.00 75.69 202 ARG A N 1
ATOM 1640 C CA . ARG A 1 202 ? 11.633 -16.445 -27.233 1.00 75.69 202 ARG A CA 1
ATOM 1641 C C . ARG A 1 202 ? 12.156 -17.788 -27.735 1.00 75.69 202 ARG A C 1
ATOM 1643 O O . ARG A 1 202 ? 11.761 -18.202 -28.820 1.00 75.69 202 ARG A O 1
ATOM 1650 N N . GLN A 1 203 ? 13.026 -18.456 -26.982 1.00 69.75 203 GLN A N 1
ATOM 1651 C CA . GLN A 1 203 ? 13.509 -19.792 -27.317 1.00 69.75 203 GLN A CA 1
ATOM 1652 C C . GLN A 1 203 ? 12.397 -20.838 -27.185 1.00 69.75 203 GLN A C 1
ATOM 1654 O O . GLN A 1 203 ? 12.170 -21.593 -28.127 1.00 69.75 203 GLN A O 1
ATOM 1659 N N . ALA A 1 204 ? 11.648 -20.833 -26.081 1.00 67.38 204 ALA A N 1
ATOM 1660 C CA . ALA A 1 204 ? 10.517 -21.739 -25.878 1.00 67.38 204 ALA A CA 1
ATOM 1661 C C . ALA A 1 204 ? 9.447 -21.602 -26.980 1.00 67.38 204 ALA A C 1
ATOM 1663 O O . ALA A 1 204 ? 8.847 -22.589 -27.402 1.00 67.38 204 ALA A O 1
ATOM 1664 N N . LEU A 1 205 ? 9.239 -20.385 -27.492 1.00 66.44 205 LEU A N 1
ATOM 1665 C CA . LEU A 1 205 ? 8.302 -20.100 -28.582 1.00 66.44 205 LEU A CA 1
ATOM 1666 C C . LEU A 1 205 ? 8.762 -20.608 -29.956 1.00 66.44 205 LEU A C 1
ATOM 1668 O O . LEU A 1 205 ? 7.921 -20.811 -30.831 1.00 66.44 205 LEU A O 1
ATOM 1672 N N . LYS A 1 206 ? 10.067 -20.815 -30.166 1.00 73.94 206 LYS A N 1
ATOM 1673 C CA . LYS A 1 206 ? 10.597 -21.341 -31.436 1.00 73.94 206 LYS A CA 1
ATOM 1674 C C . LYS A 1 206 ? 10.355 -22.847 -31.605 1.00 73.94 206 LYS A C 1
ATOM 1676 O O . LYS A 1 206 ? 10.388 -23.316 -32.737 1.00 73.94 206 LYS A O 1
ATOM 1681 N N . GLY A 1 207 ? 10.016 -23.559 -30.526 1.00 57.19 207 GLY A N 1
ATOM 1682 C CA . GLY A 1 207 ? 9.910 -25.021 -30.516 1.00 57.19 207 GLY A CA 1
ATOM 1683 C C . GLY A 1 207 ? 11.284 -25.711 -30.550 1.00 57.19 207 GLY A C 1
ATOM 1684 O O . GLY A 1 207 ? 12.296 -25.021 -30.693 1.00 57.19 207 GLY A O 1
ATOM 1685 N N . PRO A 1 208 ? 11.334 -27.043 -30.352 1.00 56.84 208 PRO A N 1
ATOM 1686 C CA . PRO A 1 208 ? 12.533 -27.836 -30.624 1.00 56.84 208 PRO A CA 1
ATOM 1687 C C . PRO A 1 208 ? 12.907 -27.822 -32.112 1.00 56.84 208 PRO A C 1
ATOM 1689 O O . PRO A 1 208 ? 11.984 -27.730 -32.956 1.00 56.84 208 PRO A O 1
#

Foldseek 3Di:
DDDDDPVNVVVVCCVLVPDDQFCVLLVQVLCVVVQKDFPDFFPKAFLVLLVVLLCCDPVHDFHFFPLADNVVVNVVSVPDGIDTQGTWIDHPNATEGEHEDFPPPPPPFFDAPVNLCVCCRVVVSSVVVQSRQDGPPDGHQEYEYEGAADDPRVVVSLVVSCNRSVGHYDYHYSVVSVPPPVSPVVNVVSVVVSVVVVVVVVVVVVPD

Sequence (208 aa):
MTVWSPDQIAAFRYWIQGYPNFYEPIVEEYFRVAGYRVLRRPALVGRADIQRVVNALFDGHKRLGPALDETAIRRHLEGRSRLQPDFLLDRQGKRYLAELKSWGGSRSGQFDLDTARAEFVANFKNGLFFLVDRVEGADVAGKLLVVSSRSPEHERVLALLRDAYRTKLELLYLDEIFFTPQLAGVIDRQLHYLDAAVAELRQALKGP

Secondary structure (DSSP, 8-state):
--PPPHHHHHHHHHHHHSSTTTHHHHHHHHHHHTT-EEEESS--EEHHHHHHHHHHHHSSS----TTS-HHHHHHHHHT-SEE--SEEEEETTEEEEEEE----STTTT---HHHHIIIIIITGGGGGGGG--EETTEEEEEEEEEESS--TTHHHHHHHHHHHH-S-EEEEEHHHHHT-GGGHHHHHHHHHHHHHHHHHHHHHHH--